Protein 3MX1 (pdb70)

Nearest PDB structures (foldseek):
  3mx1-assembly1_A-2  TM=1.005E+00  e=4.525E-46  Escherichia coli
  3mx4-assembly2_B  TM=9.076E-01  e=5.668E-40  Escherichia coli
  3nic-assembly2_D  TM=9.306E-01  e=2.034E-36  Escherichia coli

Organism: Escherichia coli (NCBI:txid562)

Structure (mmCIF, N/CA/C/O backbone):
data_3MX1
#
_entry.id   3MX1
#
_cell.length_a   87.906
_cell.length_b   90.074
_cell.length_c   88.850
_cell.angle_alpha   90.00
_cell.angle_beta   90.00
_cell.angle_gamma   90.00
#
_symmetry.space_group_name_H-M   'C 2 2 21'
#
loop_
_entity.id
_entity.type
_entity.pdbx_description
1 polymer Eco29kIR
2 water water
#
loop_
_atom_site.group_PDB
_atom_site.id
_atom_site.type_symbol
_atom_site.label_atom_id
_atom_site.label_alt_id
_atom_site.label_comp_id
_atom_site.label_asym_id
_atom_site.label_entity_id
_atom_site.label_seq_id
_atom_site.pdbx_PDB_ins_code
_atom_site.Cartn_x
_atom_site.Cartn_y
_atom_site.Cartn_z
_atom_site.occupancy
_atom_site.B_iso_or_equiv
_atom_site.auth_seq_id
_atom_site.auth_comp_id
_atom_site.auth_asym_id
_atom_site.auth_atom_id
_atom_site.pdbx_PDB_model_num
ATOM 1 N N . ASN A 1 24 ? -12.684 -36.940 -56.080 1.00 67.21 3 ASN A N 1
ATOM 2 C CA . ASN A 1 24 ? -13.202 -38.329 -55.917 1.00 66.11 3 ASN A CA 1
ATOM 3 C C . ASN A 1 24 ? -12.926 -39.059 -54.550 1.00 61.54 3 ASN A C 1
ATOM 4 O O . ASN A 1 24 ? -13.718 -39.936 -54.170 1.00 60.95 3 ASN A O 1
ATOM 9 N N . LYS A 1 25 ? -11.861 -38.703 -53.805 1.00 57.66 4 LYS A N 1
ATOM 10 C CA . LYS A 1 25 ? -11.503 -39.455 -52.566 1.00 51.31 4 LYS A CA 1
ATOM 11 C C . LYS A 1 25 ? -12.448 -39.221 -51.383 1.00 49.48 4 LYS A C 1
ATOM 12 O O . LYS A 1 25 ? -12.794 -38.094 -51.062 1.00 50.13 4 LYS A O 1
ATOM 18 N N . LYS A 1 26 ? -12.820 -40.310 -50.717 1.00 45.80 5 LYS A N 1
ATOM 19 C CA . LYS A 1 26 ? -13.848 -40.320 -49.702 1.00 44.09 5 LYS A CA 1
ATOM 20 C C . LYS A 1 26 ? -13.315 -39.707 -48.399 1.00 40.26 5 LYS A C 1
ATOM 21 O O . LYS A 1 26 ? -12.202 -40.021 -47.960 1.00 38.18 5 LYS A O 1
ATOM 27 N N . PHE A 1 27 ? -14.112 -38.844 -47.777 1.00 38.02 6 PHE A N 1
ATOM 28 C CA . PHE A 1 27 ? -13.734 -38.255 -46.507 1.00 34.90 6 PHE A CA 1
ATOM 29 C C . PHE A 1 27 ? -14.570 -38.822 -45.367 1.00 34.50 6 PHE A C 1
ATOM 30 O O . PHE A 1 27 ? -15.786 -38.860 -45.447 1.00 34.36 6 PHE A O 1
ATOM 38 N N . ASP A 1 28 ? -13.907 -39.301 -44.314 1.00 32.73 7 ASP A N 1
ATOM 39 C CA . ASP A 1 28 ? -14.557 -39.839 -43.141 1.00 31.55 7 ASP A CA 1
ATOM 40 C C . ASP A 1 28 ? -13.833 -39.374 -41.910 1.00 30.30 7 ASP A C 1
ATOM 41 O O . ASP A 1 28 ? -12.759 -39.901 -41.522 1.00 29.82 7 ASP A O 1
ATOM 46 N N . ARG A 1 29 ? -14.456 -38.433 -41.228 1.00 30.48 8 ARG A N 1
ATOM 47 C CA . ARG A 1 29 ? -13.874 -37.792 -40.051 1.00 29.58 8 ARG A CA 1
ATOM 48 C C . ARG A 1 29 ? -13.400 -38.745 -38.994 1.00 28.38 8 ARG A C 1
ATOM 49 O O . ARG A 1 29 ? -12.362 -38.473 -38.341 1.00 27.10 8 ARG A O 1
ATOM 57 N N . SER A 1 30 ? -14.172 -39.821 -38.769 1.00 27.39 9 SER A N 1
ATOM 58 C CA . SER A 1 30 ? -13.914 -40.729 -37.607 1.00 26.30 9 SER A CA 1
ATOM 59 C C . SER A 1 30 ? -12.610 -41.507 -37.841 1.00 24.62 9 SER A C 1
ATOM 60 O O . SER A 1 30 ? -11.988 -41.919 -36.909 1.00 24.92 9 SER A O 1
ATOM 63 N N . GLU A 1 31 ? -12.218 -41.703 -39.085 1.00 25.91 10 GLU A N 1
ATOM 64 C CA . GLU A 1 31 ? -10.933 -42.280 -39.418 1.00 27.62 10 GLU A CA 1
ATOM 65 C C . GLU A 1 31 ? -9.702 -41.369 -38.977 1.00 25.09 10 GLU A C 1
ATOM 66 O O . GLU A 1 31 ? -8.560 -41.757 -39.141 1.00 27.36 10 GLU A O 1
ATOM 72 N N . HIS A 1 32 ? -9.939 -40.158 -38.466 1.00 23.09 11 HIS A N 1
ATOM 73 C CA . HIS A 1 32 ? -8.860 -39.186 -38.163 1.00 21.87 11 HIS A CA 1
ATOM 74 C C . HIS A 1 32 ? -8.878 -38.894 -36.680 1.00 20.93 11 HIS A C 1
ATOM 75 O O . HIS A 1 32 ? -7.984 -38.257 -36.163 1.00 20.54 11 HIS A O 1
ATOM 82 N N . VAL A 1 33 ? -9.838 -39.461 -35.968 1.00 20.61 12 VAL A N 1
ATOM 83 C CA . VAL A 1 33 ? -10.032 -39.138 -34.545 1.00 20.03 12 VAL A CA 1
ATOM 84 C C . VAL A 1 33 ? -9.221 -40.024 -33.644 1.00 19.58 12 VAL A C 1
ATOM 85 O O . VAL A 1 33 ? -9.378 -41.228 -33.645 1.00 20.85 12 VAL A O 1
ATOM 89 N N . TYR A 1 34 ? -8.344 -39.438 -32.854 1.00 19.77 13 TYR A N 1
ATOM 90 C CA . TYR A 1 34 ? -7.502 -40.218 -32.000 1.00 17.89 13 TYR A CA 1
ATOM 91 C C . TYR A 1 34 ? -8.402 -40.816 -30.898 1.00 20.62 13 TYR A C 1
ATOM 92 O O . TYR A 1 34 ? -9.270 -40.096 -30.332 1.00 21.39 13 TYR A O 1
ATOM 101 N N . ARG A 1 35 ? -8.202 -42.093 -30.562 1.00 21.82 14 ARG A N 1
ATOM 102 C CA . ARG A 1 35 ? -9.012 -42.753 -29.474 1.00 23.41 14 ARG A CA 1
ATOM 103 C C . ARG A 1 35 ? -8.290 -42.540 -28.161 1.00 22.19 14 ARG A C 1
ATOM 104 O O . ARG A 1 35 ? -7.078 -42.804 -28.047 1.00 20.47 14 ARG A O 1
ATOM 112 N N . ASN A 1 36 ? -9.034 -42.020 -27.188 1.00 21.70 15 ASN A N 1
ATOM 113 C CA . ASN A 1 36 ? -8.440 -41.560 -25.928 1.00 22.69 15 ASN A CA 1
ATOM 114 C C . ASN A 1 36 ? -8.183 -42.655 -24.893 1.00 22.79 15 ASN A C 1
ATOM 115 O O . ASN A 1 36 ? -7.576 -42.344 -23.862 1.00 22.71 15 ASN A O 1
ATOM 120 N N . ASP A 1 37 ? -8.611 -43.895 -25.173 1.00 21.66 16 ASP A N 1
ATOM 121 C CA . ASP A 1 37 ? -8.590 -44.966 -24.165 1.00 23.03 16 ASP A CA 1
ATOM 122 C C . ASP A 1 37 ? -7.206 -45.256 -23.544 1.00 20.76 16 ASP A C 1
ATOM 123 O O . ASP A 1 37 ? -7.083 -45.306 -22.350 1.00 19.63 16 ASP A O 1
ATOM 128 N N . SER A 1 38 ? -6.168 -45.446 -24.343 1.00 19.56 17 SER A N 1
ATOM 129 C CA . SER A 1 38 ? -4.863 -45.699 -23.745 1.00 19.25 17 SER A CA 1
ATOM 130 C C . SER A 1 38 ? -4.346 -44.525 -22.946 1.00 18.18 17 SER A C 1
ATOM 131 O O . SER A 1 38 ? -3.741 -44.721 -21.930 1.00 17.31 17 SER A O 1
ATOM 134 N N . PHE A 1 39 ? -4.569 -43.317 -23.436 1.00 18.49 18 PHE A N 1
ATOM 135 C CA . PHE A 1 39 ? -4.167 -42.109 -22.713 1.00 18.72 18 PHE A CA 1
ATOM 136 C C . PHE A 1 39 ? -4.915 -42.015 -21.353 1.00 18.81 18 PHE A C 1
ATOM 137 O O . PHE A 1 39 ? -4.317 -41.667 -20.320 1.00 17.20 18 PHE A O 1
ATOM 145 N N . LEU A 1 40 ? -6.190 -42.391 -21.340 1.00 19.13 19 LEU A N 1
ATOM 146 C CA . LEU A 1 40 ? -6.941 -42.398 -20.067 1.00 19.21 19 LEU A CA 1
ATOM 147 C C . LEU A 1 40 ? -6.423 -43.430 -19.076 1.00 19.60 19 LEU A C 1
ATOM 148 O O . LEU A 1 40 ? -6.407 -43.189 -17.873 1.00 19.79 19 LEU A O 1
ATOM 153 N N . GLU A 1 41 ? -5.982 -44.583 -19.589 1.00 20.11 20 GLU A N 1
ATOM 154 C CA . GLU A 1 41 ? -5.401 -45.615 -18.776 1.00 20.22 20 GLU A CA 1
ATOM 155 C C . GLU A 1 41 ? -4.088 -45.117 -18.202 1.00 19.76 20 GLU A C 1
ATOM 156 O O . GLU A 1 41 ? -3.777 -45.410 -17.029 1.00 19.80 20 GLU A O 1
ATOM 162 N N . LEU A 1 42 ? -3.362 -44.326 -18.987 1.00 18.45 21 LEU A N 1
ATOM 163 C CA . LEU A 1 42 ? -2.061 -43.883 -18.589 1.00 17.99 21 LEU A CA 1
ATOM 164 C C . LEU A 1 42 ? -2.216 -42.825 -17.472 1.00 17.21 21 LEU A C 1
ATOM 165 O O . LEU A 1 42 ? -1.460 -42.827 -16.493 1.00 17.50 21 LEU A O 1
ATOM 170 N N . ILE A 1 43 ? -3.194 -41.955 -17.600 1.00 16.70 22 ILE A N 1
ATOM 171 C CA . ILE A 1 43 ? -3.438 -40.943 -16.590 1.00 16.09 22 ILE A CA 1
ATOM 172 C C . ILE A 1 43 ? -3.787 -41.631 -15.255 1.00 17.34 22 ILE A C 1
ATOM 173 O O . ILE A 1 43 ? -3.204 -41.278 -14.223 1.00 17.61 22 ILE A O 1
ATOM 178 N N . LYS A 1 44 ? -4.719 -42.598 -15.291 1.00 16.66 23 LYS A N 1
ATOM 179 C CA . LYS A 1 44 ? -5.088 -43.353 -14.087 1.00 18.35 23 LYS A CA 1
ATOM 180 C C . LYS A 1 44 ? -3.850 -44.074 -13.480 1.00 18.24 23 LYS A C 1
ATOM 181 O O . LYS A 1 44 ? -3.707 -44.063 -12.256 1.00 17.23 23 LYS A O 1
ATOM 187 N N . ASP A 1 45 ? -2.986 -44.696 -14.316 1.00 16.09 24 ASP A N 1
ATOM 188 C CA . ASP A 1 45 ? -1.763 -45.247 -13.793 1.00 15.86 24 ASP A CA 1
ATOM 189 C C . ASP A 1 45 ? -0.947 -44.163 -13.146 1.00 15.23 24 ASP A C 1
ATOM 190 O O . ASP A 1 45 ? -0.256 -44.465 -12.193 1.00 14.28 24 ASP A O 1
ATOM 195 N N . ALA A 1 46 ? -0.986 -42.904 -13.646 1.00 15.35 25 ALA A N 1
ATOM 196 C CA . ALA A 1 46 ? -0.106 -41.885 -13.084 1.00 14.39 25 ALA A CA 1
ATOM 197 C C . ALA A 1 46 ? -0.664 -41.484 -11.694 1.00 14.74 25 ALA A C 1
ATOM 198 O O . ALA A 1 46 ? 0.083 -41.147 -10.829 1.00 16.37 25 ALA A O 1
ATOM 200 N N . VAL A 1 47 ? -1.973 -41.515 -11.531 1.00 13.17 26 VAL A N 1
ATOM 201 C CA . VAL A 1 47 ? -2.627 -41.228 -10.299 1.00 13.81 26 VAL A CA 1
ATOM 202 C C . VAL A 1 47 ? -2.320 -42.286 -9.264 1.00 15.31 26 VAL A C 1
ATOM 203 O O . VAL A 1 47 ? -2.082 -41.935 -8.105 1.00 16.22 26 VAL A O 1
ATOM 207 N N . ARG A 1 48 ? -2.330 -43.562 -9.678 1.00 15.90 27 ARG A N 1
ATOM 208 C CA . ARG A 1 48 ? -1.979 -44.625 -8.800 1.00 16.90 27 ARG A CA 1
ATOM 209 C C . ARG A 1 48 ? -0.482 -44.509 -8.368 1.00 16.50 27 ARG A C 1
ATOM 210 O O . ARG A 1 48 ? -0.176 -44.739 -7.212 1.00 15.25 27 ARG A O 1
ATOM 218 N N . PHE A 1 49 ? 0.428 -44.175 -9.304 1.00 15.31 28 PHE A N 1
ATOM 219 C CA . PHE A 1 49 ? 1.804 -43.936 -8.923 1.00 15.37 28 PHE A CA 1
ATOM 220 C C . PHE A 1 49 ? 1.829 -42.806 -7.856 1.00 15.73 28 PHE A C 1
ATOM 221 O O . PHE A 1 49 ? 2.514 -42.967 -6.814 1.00 16.16 28 PHE A O 1
ATOM 229 N N . PHE A 1 50 ? 1.124 -41.698 -8.132 1.00 13.22 29 PHE A N 1
ATOM 230 C CA . PHE A 1 50 ? 1.066 -40.543 -7.207 1.00 13.51 29 PHE A CA 1
ATOM 231 C C . PHE A 1 50 ? 0.700 -40.956 -5.707 1.00 14.34 29 PHE A C 1
ATOM 232 O O . PHE A 1 50 ? 1.308 -40.504 -4.737 1.00 15.22 29 PHE A O 1
ATOM 240 N N . SER A 1 51 ? -0.247 -41.854 -5.587 1.00 13.52 30 SER A N 1
ATOM 241 C CA . SER A 1 51 ? -0.931 -42.275 -4.382 1.00 16.63 30 SER A CA 1
ATOM 242 C C . SER A 1 51 ? -0.008 -43.147 -3.570 1.00 18.05 30 SER A C 1
ATOM 243 O O . SER A 1 51 ? -0.160 -43.202 -2.350 1.00 18.42 30 SER A O 1
ATOM 246 N N . GLY A 1 52 ? 0.899 -43.873 -4.248 1.00 17.17 31 GLY A N 1
ATOM 247 C CA . GLY A 1 52 ? 1.798 -44.751 -3.577 1.00 16.82 31 GLY A CA 1
ATOM 248 C C . GLY A 1 52 ? 3.075 -44.027 -3.168 1.00 16.99 31 GLY A C 1
ATOM 249 O O . GLY A 1 52 ? 3.925 -44.653 -2.542 1.00 17.91 31 GLY A O 1
ATOM 250 N N . THR A 1 53 ? 3.255 -42.747 -3.519 1.00 16.30 32 THR A N 1
ATOM 251 C CA . THR A 1 53 ? 4.537 -42.108 -3.155 1.00 14.98 32 THR A CA 1
ATOM 252 C C . THR A 1 53 ? 4.526 -41.771 -1.625 1.00 16.75 32 THR A C 1
ATOM 253 O O . THR A 1 53 ? 3.456 -41.797 -0.985 1.00 14.81 32 THR A O 1
ATOM 257 N N . PRO A 1 54 ? 5.737 -41.580 -1.008 1.00 16.87 33 PRO A N 1
ATOM 258 C CA . PRO A 1 54 ? 5.836 -41.319 0.437 1.00 16.01 33 PRO A CA 1
ATOM 259 C C . PRO A 1 54 ? 5.069 -40.060 0.862 1.00 17.04 33 PRO A C 1
ATOM 260 O O . PRO A 1 54 ? 5.187 -39.001 0.227 1.00 17.20 33 PRO A O 1
ATOM 264 N N . VAL A 1 55 ? 4.321 -40.148 1.935 1.00 17.91 34 VAL A N 1
ATOM 265 C CA . VAL A 1 55 ? 3.696 -38.949 2.496 1.00 18.04 34 VAL A CA 1
ATOM 266 C C . VAL A 1 55 ? 4.754 -38.252 3.359 1.00 20.06 34 VAL A C 1
ATOM 267 O O . VAL A 1 55 ? 5.422 -38.891 4.141 1.00 21.61 34 VAL A O 1
ATOM 271 N N . HIS A 1 56 ? 4.902 -36.929 3.240 1.00 18.47 35 HIS A N 1
ATOM 272 C CA . HIS A 1 56 ? 5.853 -36.227 4.054 1.00 18.55 35 HIS A CA 1
ATOM 273 C C . HIS A 1 56 ? 5.155 -35.173 4.869 1.00 18.83 35 HIS A C 1
ATOM 274 O O . HIS A 1 56 ? 4.041 -34.830 4.537 1.00 19.07 35 HIS A O 1
ATOM 281 N N . SER A 1 57 ? 5.850 -34.605 5.856 1.00 18.71 36 SER A N 1
ATOM 282 C CA . SER A 1 57 ? 5.332 -33.472 6.609 1.00 21.43 36 SER A CA 1
ATOM 283 C C . SER A 1 57 ? 5.231 -32.285 5.640 1.00 21.22 36 SER A C 1
ATOM 284 O O . SER A 1 57 ? 5.794 -32.358 4.559 1.00 19.67 36 SER A O 1
ATOM 287 N N . LEU A 1 58 ? 4.478 -31.233 6.013 1.00 21.88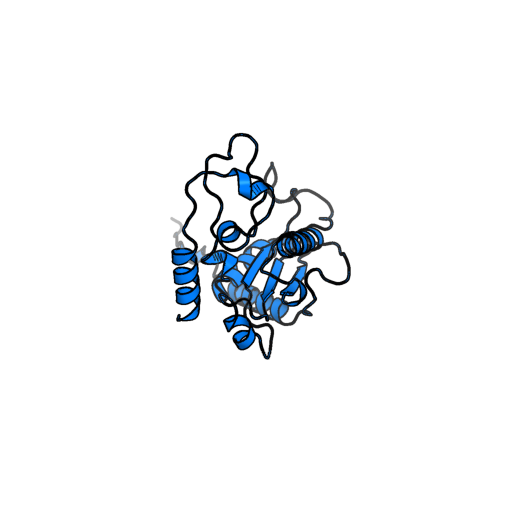 37 LEU A N 1
ATOM 288 C CA . LEU A 1 58 ? 4.362 -30.061 5.208 1.00 23.41 37 LEU A CA 1
ATOM 289 C C . LEU A 1 58 ? 5.109 -28.979 5.987 1.00 27.02 37 LEU A C 1
ATOM 290 O O . LEU A 1 58 ? 4.732 -28.716 7.139 1.00 27.79 37 LEU A O 1
ATOM 295 N N . PRO A 1 59 ? 6.224 -28.432 5.421 1.00 27.64 38 PRO A N 1
ATOM 296 C CA . PRO A 1 59 ? 6.966 -28.842 4.209 1.00 28.54 38 PRO A CA 1
ATOM 297 C C . PRO A 1 59 ? 7.770 -30.099 4.464 1.00 28.66 38 PRO A C 1
ATOM 298 O O . PRO A 1 59 ? 8.038 -30.400 5.630 1.00 28.60 38 PRO A O 1
ATOM 302 N N . PRO A 1 60 ? 8.186 -30.833 3.399 1.00 29.45 39 PRO A N 1
ATOM 303 C CA . PRO A 1 60 ? 9.007 -32.022 3.625 1.00 29.10 39 PRO A CA 1
ATOM 304 C C . PRO A 1 60 ? 10.396 -31.705 4.209 1.00 30.87 39 PRO A C 1
ATOM 305 O O . PRO A 1 60 ? 10.853 -30.564 4.129 1.00 32.02 39 PRO A O 1
ATOM 309 N N . PRO A 1 61 ? 11.074 -32.723 4.762 1.00 30.83 40 PRO A N 1
ATOM 310 C CA . PRO A 1 61 ? 12.330 -32.512 5.505 1.00 32.12 40 PRO A CA 1
ATOM 311 C C . PRO A 1 61 ? 13.500 -31.967 4.691 1.00 34.68 40 PRO A C 1
ATOM 312 O O . PRO A 1 61 ? 14.410 -31.436 5.319 1.00 36.47 40 PRO A O 1
ATOM 316 N N . GLU A 1 62 ? 13.455 -32.051 3.351 1.00 34.03 41 GLU A N 1
ATOM 317 C CA . GLU A 1 62 ? 14.512 -31.548 2.472 1.00 36.74 41 GLU A CA 1
ATOM 318 C C . GLU A 1 62 ? 13.986 -30.785 1.242 1.00 36.30 41 GLU A C 1
ATOM 319 O O . GLU A 1 62 ? 12.879 -31.011 0.762 1.00 35.47 41 GLU A O 1
ATOM 325 N N . ARG A 1 63 ? 14.790 -29.845 0.758 1.00 36.78 42 ARG A N 1
ATOM 326 C CA . ARG A 1 63 ? 14.505 -29.179 -0.509 1.00 35.12 42 ARG A CA 1
ATOM 327 C C . ARG A 1 63 ? 14.939 -30.103 -1.626 1.00 32.10 42 ARG A C 1
ATOM 328 O O . ARG A 1 63 ? 15.827 -30.943 -1.471 1.00 30.78 42 ARG A O 1
ATOM 336 N N . PHE A 1 64 ? 14.389 -29.915 -2.792 1.00 30.60 43 PHE A N 1
ATOM 337 C CA . PHE A 1 64 ? 14.798 -30.785 -3.886 1.00 29.69 43 PHE A CA 1
ATOM 338 C C . PHE A 1 64 ? 14.506 -30.043 -5.182 1.00 29.86 43 PHE A C 1
ATOM 339 O O . PHE A 1 64 ? 13.781 -29.049 -5.168 1.00 28.89 43 PHE A O 1
ATOM 347 N N . GLN A 1 65 ? 15.090 -30.511 -6.282 1.00 29.85 44 GLN A N 1
ATOM 348 C CA . GLN A 1 65 ? 14.862 -29.942 -7.588 1.00 31.04 44 GLN A CA 1
ATOM 349 C C . GLN A 1 65 ? 13.721 -30.627 -8.319 1.00 28.46 44 GLN A C 1
ATOM 350 O O . GLN A 1 65 ? 13.495 -31.802 -8.116 1.00 27.89 44 GLN A O 1
ATOM 356 N N . GLY A 1 66 ? 13.023 -29.901 -9.176 1.00 27.98 45 GLY A N 1
ATOM 357 C CA . GLY A 1 66 ? 11.979 -30.502 -10.020 1.00 27.78 45 GLY A CA 1
ATOM 358 C C . GLY A 1 66 ? 10.710 -29.658 -10.094 1.00 27.84 45 GLY A C 1
ATOM 359 O O . GLY A 1 66 ? 10.414 -28.854 -9.187 1.00 28.76 45 GLY A O 1
ATOM 360 N N . ALA A 1 67 ? 9.991 -29.819 -11.199 1.00 27.07 46 ALA A N 1
ATOM 361 C CA . ALA A 1 67 ? 8.625 -29.317 -11.357 1.00 26.44 46 ALA A CA 1
ATOM 362 C C . ALA A 1 67 ? 7.679 -30.522 -11.213 1.00 24.49 46 ALA A C 1
ATOM 363 O O . ALA A 1 67 ? 8.105 -31.670 -11.397 1.00 21.24 46 ALA A O 1
ATOM 365 N N . GLY A 1 68 ? 6.397 -30.291 -10.856 1.00 24.52 47 GLY A N 1
ATOM 366 C CA . GLY A 1 68 ? 5.456 -31.389 -10.859 1.00 21.22 47 GLY A CA 1
ATOM 367 C C . GLY A 1 68 ? 4.133 -31.083 -10.137 1.00 21.77 47 GLY A C 1
ATOM 368 O O . GLY A 1 68 ? 3.644 -29.947 -10.160 1.00 23.34 47 GLY A O 1
ATOM 369 N N . VAL A 1 69 ? 3.585 -32.081 -9.446 1.00 18.57 48 VAL A N 1
ATOM 370 C CA . VAL A 1 69 ? 2.211 -31.999 -8.939 1.00 18.01 48 VAL A CA 1
ATOM 371 C C . VAL A 1 69 ? 2.264 -32.340 -7.430 1.00 17.71 48 VAL A C 1
ATOM 372 O O . VAL A 1 69 ? 3.059 -33.211 -6.980 1.00 18.68 48 VAL A O 1
ATOM 376 N N . TYR A 1 70 ? 1.445 -31.679 -6.637 1.00 17.19 49 TYR A N 1
ATOM 377 C CA . TYR A 1 70 ? 1.438 -31.960 -5.213 1.00 17.15 49 TYR A CA 1
ATOM 378 C C . TYR A 1 70 ? 0.008 -32.007 -4.680 1.00 17.80 49 TYR A C 1
ATOM 379 O O . TYR A 1 70 ? -0.937 -31.355 -5.212 1.00 19.73 49 TYR A O 1
ATOM 388 N N . ALA A 1 71 ? -0.157 -32.753 -3.604 1.00 17.77 50 ALA A N 1
ATOM 389 C CA . ALA A 1 71 ? -1.405 -32.699 -2.819 1.00 17.40 50 ALA A CA 1
ATOM 390 C C . ALA A 1 71 ? -1.120 -32.440 -1.324 1.00 18.59 50 ALA A C 1
ATOM 391 O O . ALA A 1 71 ? -0.122 -32.904 -0.764 1.00 17.15 50 ALA A O 1
ATOM 393 N N . LEU A 1 72 ? -2.044 -31.733 -0.695 1.00 19.78 51 LEU A N 1
ATOM 394 C CA . LEU A 1 72 ? -2.000 -31.413 0.715 1.00 21.92 51 LEU A CA 1
ATOM 395 C C . LEU A 1 72 ? -3.109 -32.188 1.418 1.00 21.86 51 LEU A C 1
ATOM 396 O O . LEU A 1 72 ? -4.234 -32.225 0.941 1.00 23.41 51 LEU A O 1
ATOM 401 N N . TYR A 1 73 ? -2.803 -32.807 2.561 1.00 21.80 52 TYR A N 1
ATOM 402 C CA . TYR A 1 73 ? -3.776 -33.526 3.357 1.00 20.10 52 TYR A CA 1
ATOM 403 C C . TYR A 1 73 ? -3.867 -32.909 4.784 1.00 21.80 52 TYR A C 1
ATOM 404 O O . TYR A 1 73 ? -2.867 -32.500 5.358 1.00 22.59 52 TYR A O 1
ATOM 413 N N . TYR A 1 74 ? -5.069 -32.940 5.350 1.00 20.75 53 TYR A N 1
ATOM 414 C CA . TYR A 1 74 ? -5.349 -32.464 6.655 1.00 22.61 53 TYR A CA 1
ATOM 415 C C . TYR A 1 74 ? -5.821 -33.663 7.511 1.00 21.76 53 TYR A C 1
ATOM 416 O O . TYR A 1 74 ? -6.568 -34.497 7.009 1.00 22.03 53 TYR A O 1
ATOM 425 N N . THR A 1 75 ? -5.386 -33.744 8.770 1.00 21.33 54 THR A N 1
ATOM 426 C CA . THR A 1 75 ? -5.791 -34.835 9.683 1.00 22.22 54 THR A CA 1
ATOM 427 C C . THR A 1 75 ? -6.074 -34.314 11.062 1.00 24.61 54 THR A C 1
ATOM 428 O O . THR A 1 75 ? -6.199 -35.091 12.024 1.00 24.91 54 THR A O 1
ATOM 432 N N . GLY A 1 76 ? -6.212 -32.988 11.182 1.00 25.77 55 GLY A N 1
ATOM 433 C CA . GLY A 1 76 ? -6.490 -32.374 12.499 1.00 25.91 55 GLY A CA 1
ATOM 434 C C . GLY A 1 76 ? -7.960 -32.129 12.778 1.00 28.19 55 GLY A C 1
ATOM 435 O O . GLY A 1 76 ? -8.828 -32.743 12.126 1.00 27.53 55 GLY A O 1
ATOM 436 N N . HIS A 1 77 ? -8.229 -31.235 13.737 1.00 29.40 56 HIS A N 1
ATOM 437 C CA . HIS A 1 77 ? -9.558 -31.084 14.381 1.00 33.93 56 HIS A CA 1
ATOM 438 C C . HIS A 1 77 ? -10.097 -29.649 14.406 1.00 34.85 56 HIS A C 1
ATOM 439 O O . HIS A 1 77 ? -11.028 -29.359 15.176 1.00 37.92 56 HIS A O 1
ATOM 446 N N . TYR A 1 78 ? -9.542 -28.745 13.605 1.00 33.60 57 TYR A N 1
ATOM 447 C CA . TYR A 1 78 ? -10.178 -27.444 13.451 1.00 35.68 57 TYR A CA 1
ATOM 448 C C . TYR A 1 78 ? -11.624 -27.783 13.033 1.00 35.86 57 TYR A C 1
ATOM 449 O O . TYR A 1 78 ? -11.830 -28.643 12.171 1.00 34.06 57 TYR A O 1
ATOM 458 N N . SER A 1 79 ? -12.623 -27.185 13.676 1.00 36.80 58 SER A N 1
ATOM 459 C CA . SER A 1 79 ? -13.993 -27.738 13.606 1.00 38.07 58 SER A CA 1
ATOM 460 C C . SER A 1 79 ? -14.587 -27.885 12.196 1.00 38.17 58 SER A C 1
ATOM 461 O O . SER A 1 79 ? -15.201 -28.918 11.888 1.00 38.58 58 SER A O 1
ATOM 464 N N . LEU A 1 80 ? -14.380 -26.893 11.325 1.00 39.09 59 LEU A N 1
ATOM 465 C CA . LEU A 1 80 ? -14.906 -26.958 9.954 1.00 39.67 59 LEU A CA 1
ATOM 466 C C . LEU A 1 80 ? -14.378 -28.178 9.234 1.00 37.14 59 LEU A C 1
ATOM 467 O O . LEU A 1 80 ? -15.065 -28.759 8.368 1.00 37.95 59 LEU A O 1
ATOM 472 N N . TYR A 1 81 ? -13.150 -28.559 9.575 1.00 34.95 60 TYR A N 1
ATOM 473 C CA . TYR A 1 81 ? -12.382 -29.527 8.754 1.00 31.81 60 TYR A CA 1
ATOM 474 C C . TYR A 1 81 ? -12.236 -30.854 9.482 1.00 31.69 60 TYR A C 1
ATOM 475 O O . TYR A 1 81 ? -11.537 -31.761 9.042 1.00 28.16 60 TYR A O 1
ATOM 484 N N . ASP A 1 82 ? -12.906 -31.000 10.615 1.00 34.23 61 ASP A N 1
ATOM 485 C CA . ASP A 1 82 ? -12.502 -32.111 11.460 1.00 34.91 61 ASP A CA 1
ATOM 486 C C . ASP A 1 82 ? -12.970 -33.483 10.968 1.00 33.25 61 ASP A C 1
ATOM 487 O O . ASP A 1 82 ? -12.435 -34.480 11.375 1.00 34.01 61 ASP A O 1
ATOM 492 N N . GLU A 1 83 ? -13.903 -33.513 10.041 1.00 33.44 62 GLU A N 1
ATOM 493 C CA . GLU A 1 83 ? -14.209 -34.694 9.224 1.00 33.07 62 GLU A CA 1
ATOM 494 C C . GLU A 1 83 ? -12.998 -35.337 8.509 1.00 30.39 62 GLU A C 1
ATOM 495 O O . GLU A 1 83 ? -12.955 -36.580 8.315 1.00 29.96 62 GLU A O 1
ATOM 501 N N . TYR A 1 84 ? -11.996 -34.525 8.158 1.00 26.35 63 TYR A N 1
ATOM 502 C CA . TYR A 1 84 ? -10.818 -35.047 7.520 1.00 23.68 63 TYR A CA 1
ATOM 503 C C . TYR A 1 84 ? -10.079 -35.984 8.488 1.00 23.90 63 TYR A C 1
ATOM 504 O O . TYR A 1 84 ? -9.377 -36.906 8.049 1.00 21.18 63 TYR A O 1
ATOM 513 N N . SER A 1 85 ? -10.234 -35.763 9.797 1.00 24.11 64 SER A N 1
ATOM 514 C CA . SER A 1 85 ? -9.434 -36.581 10.760 1.00 25.01 64 SER A CA 1
ATOM 515 C C . SER A 1 85 ? -9.978 -37.978 10.736 1.00 25.45 64 SER A C 1
ATOM 516 O O . SER A 1 85 ? -9.230 -38.882 11.060 1.00 26.17 64 SER A O 1
ATOM 519 N N . ARG A 1 86 ? -11.261 -38.137 10.374 1.00 26.85 65 ARG A N 1
ATOM 520 C CA . ARG A 1 86 ? -11.875 -39.442 10.129 1.00 28.80 65 ARG A CA 1
ATOM 521 C C . ARG A 1 86 ? -11.573 -39.958 8.692 1.00 27.26 65 ARG A C 1
ATOM 522 O O . ARG A 1 86 ? -11.110 -41.102 8.516 1.00 29.39 65 ARG A O 1
ATOM 530 N N . ILE A 1 87 ? -11.781 -39.138 7.654 1.00 26.16 66 ILE A N 1
ATOM 531 C CA . ILE A 1 87 ? -11.573 -39.605 6.273 1.00 23.28 66 ILE A CA 1
ATOM 532 C C . ILE A 1 87 ? -10.118 -40.063 6.146 1.00 21.84 66 ILE A C 1
ATOM 533 O O . ILE A 1 87 ? -9.828 -41.057 5.515 1.00 20.60 66 ILE A O 1
ATOM 538 N N . ASN A 1 88 ? -9.188 -39.330 6.773 1.00 19.50 67 ASN A N 1
ATOM 539 C CA . ASN A 1 88 ? -7.786 -39.613 6.604 1.00 17.31 67 ASN A CA 1
ATOM 540 C C . ASN A 1 88 ? -7.175 -40.306 7.866 1.00 17.99 67 ASN A C 1
ATOM 541 O O . ASN A 1 88 ? -5.990 -40.169 8.088 1.00 16.13 67 ASN A O 1
ATOM 546 N N . ARG A 1 89 ? -8.016 -40.967 8.695 1.00 17.20 68 ARG A N 1
ATOM 547 C CA . ARG A 1 89 ? -7.546 -41.625 9.922 1.00 18.10 68 ARG A CA 1
ATOM 548 C C . ARG A 1 89 ? -6.561 -42.794 9.632 1.00 17.15 68 ARG A C 1
ATOM 549 O O . ARG A 1 89 ? -5.588 -42.985 10.344 1.00 18.50 68 ARG A O 1
ATOM 557 N N . LEU A 1 90 ? -6.841 -43.561 8.589 1.00 17.25 69 LEU A N 1
ATOM 558 C CA . LEU A 1 90 ? -6.201 -44.826 8.325 1.00 16.74 69 LEU A CA 1
ATOM 559 C C . LEU A 1 90 ? -5.308 -44.777 7.088 1.00 16.50 69 LEU A C 1
ATOM 560 O O . LEU A 1 90 ? -4.573 -45.745 6.827 1.00 18.10 69 LEU A O 1
ATOM 565 N N . ALA A 1 91 ? -5.328 -43.683 6.310 1.00 14.32 70 ALA A N 1
ATOM 566 C CA . ALA A 1 91 ? -4.603 -43.640 5.043 1.00 12.76 70 ALA A CA 1
ATOM 567 C C . ALA A 1 91 ? -4.732 -42.215 4.626 1.00 13.24 70 ALA A C 1
ATOM 568 O O . ALA A 1 91 ? -5.672 -41.572 5.010 1.00 15.04 70 ALA A O 1
ATOM 570 N N . TYR A 1 92 ? -3.781 -41.682 3.902 1.00 14.28 71 TYR A N 1
ATOM 571 C CA . TYR A 1 92 ? -3.962 -40.337 3.337 1.00 16.65 71 TYR A CA 1
ATOM 572 C C . TYR A 1 92 ? -4.765 -40.466 2.052 1.00 17.74 71 TYR A C 1
ATOM 573 O O . TYR A 1 92 ? -4.192 -40.724 0.940 1.00 16.63 71 TYR A O 1
ATOM 582 N N . ASN A 1 93 ? -6.086 -40.265 2.195 1.00 19.76 72 ASN A N 1
ATOM 583 C CA . ASN A 1 93 ? -7.009 -40.602 1.114 1.00 21.43 72 ASN A CA 1
ATOM 584 C C . ASN A 1 93 ? -7.415 -39.374 0.400 1.00 21.36 72 ASN A C 1
ATOM 585 O O . ASN A 1 93 ? -7.431 -39.365 -0.821 1.00 23.48 72 ASN A O 1
ATOM 590 N N . LEU A 1 94 ? -7.857 -38.372 1.148 1.00 19.86 73 LEU A N 1
ATOM 591 C CA . LEU A 1 94 ? -8.490 -37.201 0.565 1.00 17.90 73 LEU A CA 1
ATOM 592 C C . LEU A 1 94 ? -7.696 -35.880 0.748 1.00 17.89 73 LEU A C 1
ATOM 593 O O . LEU A 1 94 ? -7.617 -35.342 1.869 1.00 20.07 73 LEU A O 1
ATOM 598 N N . PRO A 1 95 ? -7.193 -35.307 -0.362 1.00 16.42 74 PRO A N 1
ATOM 599 C CA . PRO A 1 95 ? -6.497 -34.025 -0.266 1.00 16.57 74 PRO A CA 1
ATOM 600 C C . PRO A 1 95 ? -7.469 -32.883 0.007 1.00 18.82 74 PRO A C 1
ATOM 601 O O . PRO A 1 95 ? -8.648 -32.959 -0.356 1.00 20.06 74 PRO A O 1
ATOM 605 N N . ILE A 1 96 ? -6.966 -31.835 0.634 1.00 18.93 75 ILE A N 1
ATOM 606 C CA . ILE A 1 96 ? -7.727 -30.613 0.884 1.00 20.71 75 ILE A CA 1
ATOM 607 C C . ILE A 1 96 ? -7.364 -29.696 -0.267 1.00 20.65 75 ILE A C 1
ATOM 608 O O . ILE A 1 96 ? -8.095 -28.769 -0.597 1.00 21.36 75 ILE A O 1
ATOM 613 N N . TYR A 1 97 ? -6.208 -29.967 -0.886 1.00 19.85 76 TYR A N 1
ATOM 614 C CA . TYR A 1 97 ? -5.703 -29.080 -1.951 1.00 21.24 76 TYR A CA 1
ATOM 615 C C . TYR A 1 97 ? -4.801 -29.822 -2.888 1.00 20.38 76 TYR A C 1
ATOM 616 O O . TYR A 1 97 ? -3.966 -30.599 -2.408 1.00 21.77 76 TYR A O 1
ATOM 625 N N . VAL A 1 98 ? -4.932 -29.606 -4.203 1.00 21.49 77 VAL A N 1
ATOM 626 C CA . VAL A 1 98 ? -3.982 -30.130 -5.225 1.00 20.36 77 VAL A CA 1
ATOM 627 C C . VAL A 1 98 ? -3.470 -28.976 -6.100 1.00 23.09 77 VAL A C 1
ATOM 628 O O . VAL A 1 98 ? -4.221 -28.132 -6.491 1.00 24.06 77 VAL A O 1
ATOM 632 N N . GLY A 1 99 ? -2.169 -28.887 -6.340 1.00 23.40 78 GLY A N 1
ATOM 633 C CA . GLY A 1 99 ? -1.665 -27.895 -7.270 1.00 25.15 78 GLY A CA 1
ATOM 634 C C . GLY A 1 99 ? -0.512 -28.398 -8.141 1.00 25.32 78 GLY A C 1
ATOM 635 O O . GLY A 1 99 ? -0.084 -29.535 -8.004 1.00 23.28 78 GLY A O 1
ATOM 636 N N . LYS A 1 100 ? -0.007 -27.550 -9.024 1.00 26.97 79 LYS A N 1
ATOM 637 C CA . LYS A 1 100 ? 1.202 -27.872 -9.749 1.00 28.86 79 LYS A CA 1
ATOM 638 C C . LYS A 1 100 ? 2.190 -26.730 -9.544 1.00 31.84 79 LYS A C 1
ATOM 639 O O . LYS A 1 100 ? 1.819 -25.634 -9.193 1.00 30.29 79 LYS A O 1
ATOM 645 N N . ALA A 1 101 ? 3.452 -27.011 -9.796 1.00 34.38 80 ALA A N 1
ATOM 646 C CA . ALA A 1 101 ? 4.486 -25.994 -9.814 1.00 38.06 80 ALA A CA 1
ATOM 647 C C . ALA A 1 101 ? 5.330 -26.287 -11.044 1.00 40.81 80 ALA A C 1
ATOM 648 O O . ALA A 1 101 ? 5.861 -27.384 -11.182 1.00 39.80 80 ALA A O 1
ATOM 650 N N . VAL A 1 102 ? 5.406 -25.340 -11.973 1.00 46.41 81 VAL A N 1
ATOM 651 C CA . VAL A 1 102 ? 6.259 -25.468 -13.187 1.00 49.49 81 VAL A CA 1
ATOM 652 C C . VAL A 1 102 ? 7.177 -24.229 -13.256 1.00 54.61 81 VAL A C 1
ATOM 653 O O . VAL A 1 102 ? 6.870 -23.200 -12.610 1.00 55.35 81 VAL A O 1
ATOM 657 N N . PRO A 1 103 ? 8.330 -24.315 -13.975 1.00 59.13 82 PRO A N 1
ATOM 658 C CA . PRO A 1 103 ? 9.132 -23.058 -14.093 1.00 64.50 82 PRO A CA 1
ATOM 659 C C . PRO A 1 103 ? 8.395 -22.027 -14.944 1.00 68.78 82 PRO A C 1
ATOM 660 O O . PRO A 1 103 ? 7.567 -22.399 -15.801 1.00 67.33 82 PRO A O 1
ATOM 664 N N . ALA A 1 104 ? 8.668 -20.751 -14.665 1.00 75.01 83 ALA A N 1
ATOM 665 C CA . ALA A 1 104 ? 8.038 -19.637 -15.367 1.00 80.81 83 ALA A CA 1
ATOM 666 C C . ALA A 1 104 ? 8.293 -19.719 -16.879 1.00 84.03 83 ALA A C 1
ATOM 667 O O . ALA A 1 104 ? 7.532 -19.136 -17.653 1.00 85.44 83 ALA A O 1
ATOM 669 N N . GLY A 1 105 ? 9.327 -20.478 -17.275 1.00 86.75 84 GLY A N 1
ATOM 670 C CA . GLY A 1 105 ? 9.707 -20.690 -18.683 1.00 91.52 84 GLY A CA 1
ATOM 671 C C . GLY A 1 105 ? 8.725 -21.474 -19.552 1.00 92.86 84 GLY A C 1
ATOM 672 O O . GLY A 1 105 ? 8.776 -21.390 -20.791 1.00 93.83 84 GLY A O 1
ATOM 673 N N . TRP A 1 106 ? 7.839 -22.238 -18.901 1.00 93.56 85 TRP A N 1
ATOM 674 C CA . TRP A 1 106 ? 6.828 -23.091 -19.569 1.00 94.76 85 TRP A CA 1
ATOM 675 C C . TRP A 1 106 ? 5.435 -22.393 -19.666 1.00 97.45 85 TRP A C 1
ATOM 676 O O . TRP A 1 106 ? 4.651 -22.672 -20.594 1.00 97.52 85 TRP A O 1
ATOM 687 N N . ARG A 1 107 ? 5.152 -21.493 -18.707 1.00 101.09 86 ARG A N 1
ATOM 688 C CA . ARG A 1 107 ? 4.111 -20.446 -18.829 1.00 104.70 86 ARG A CA 1
ATOM 689 C C . ARG A 1 107 ? 4.532 -19.545 -19.979 1.00 108.39 86 ARG A C 1
ATOM 690 O O . ARG A 1 107 ? 5.714 -19.206 -20.099 1.00 109.97 86 ARG A O 1
ATOM 698 N N . GLN A 1 108 ? 3.582 -19.159 -20.823 1.00 110.66 87 GLN A N 1
ATOM 699 C CA . GLN A 1 108 ? 3.913 -18.416 -22.040 1.00 114.71 87 GLN A CA 1
ATOM 700 C C . GLN A 1 108 ? 4.324 -16.969 -21.749 1.00 118.99 87 GLN A C 1
ATOM 701 O O . GLN A 1 108 ? 3.597 -16.245 -21.044 1.00 120.25 87 GLN A O 1
ATOM 702 N N . SER A 1 109 ? 5.488 -16.560 -22.280 1.00 121.63 88 SER A N 1
ATOM 703 C CA . SER A 1 109 ? 5.904 -15.148 -22.244 1.00 125.80 88 SER A CA 1
ATOM 704 C C . SER A 1 109 ? 7.220 -14.809 -22.967 1.00 128.48 88 SER A C 1
ATOM 705 O O . SER A 1 109 ? 8.030 -14.055 -22.420 1.00 130.47 88 SER A O 1
ATOM 706 N N . ARG A 1 110 ? 7.439 -15.318 -24.186 1.00 128.77 89 ARG A N 1
ATOM 707 C CA . ARG A 1 110 ? 6.492 -16.163 -24.924 1.00 127.36 89 ARG A CA 1
ATOM 708 C C . ARG A 1 110 ? 7.150 -17.445 -25.450 1.00 125.81 89 ARG A C 1
ATOM 709 O O . ARG A 1 110 ? 8.080 -17.372 -26.260 1.00 127.26 89 ARG A O 1
ATOM 710 N N . ILE A 1 111 ? 6.655 -18.604 -24.987 1.00 123.00 90 ILE A N 1
ATOM 711 C CA . ILE A 1 111 ? 7.152 -19.928 -25.404 1.00 121.21 90 ILE A CA 1
ATOM 712 C C . ILE A 1 111 ? 6.341 -21.108 -24.826 1.00 118.32 90 ILE A C 1
ATOM 713 O O . ILE A 1 111 ? 5.725 -20.985 -23.757 1.00 117.50 90 ILE A O 1
ATOM 714 N N . SER A 1 112 ? 6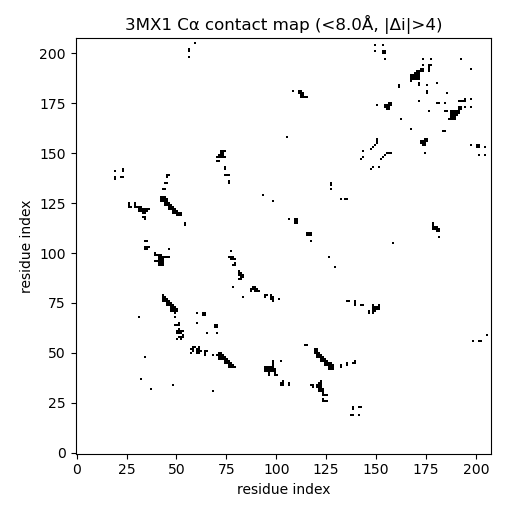.354 -22.241 -25.545 1.00 116.87 91 SER A N 1
ATOM 715 C CA . SER A 1 112 ? 5.704 -23.500 -25.110 1.00 113.84 91 SER A CA 1
ATOM 716 C C . SER A 1 112 ? 6.540 -24.302 -24.087 1.00 112.21 91 SER A C 1
ATOM 717 O O . SER A 1 112 ? 5.981 -24.955 -23.195 1.00 110.07 91 SER A O 1
ATOM 718 N N . ASP A 1 113 ? 7.871 -24.244 -24.251 1.00 113.22 92 ASP A N 1
ATOM 719 C CA . ASP A 1 113 ? 8.878 -24.822 -23.323 1.00 112.03 92 ASP A CA 1
ATOM 720 C C . ASP A 1 113 ? 10.330 -24.487 -23.763 1.00 113.75 92 ASP A C 1
ATOM 721 O O . ASP A 1 113 ?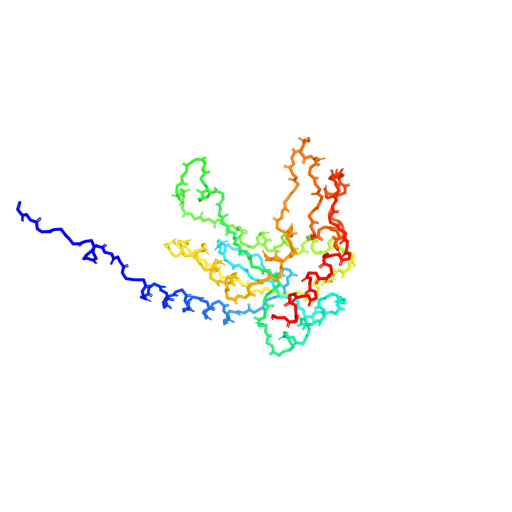 10.786 -24.971 -24.810 1.00 113.99 92 ASP A O 1
ATOM 722 N N . HIS A 1 114 ? 11.045 -23.683 -22.955 1.00 114.67 93 HIS A N 1
ATOM 723 C CA . HIS A 1 114 ? 12.361 -23.078 -23.342 1.00 116.53 93 HIS A CA 1
ATOM 724 C C . HIS A 1 114 ? 13.479 -23.167 -22.231 1.00 115.96 93 HIS A C 1
ATOM 725 O O . HIS A 1 114 ? 13.468 -22.385 -21.254 1.00 116.85 93 HIS A O 1
ATOM 732 N N . GLU A 1 115 ? 14.420 -24.122 -22.393 1.00 114.04 94 GLU A N 1
ATOM 733 C CA . GLU A 1 115 ? 15.609 -24.301 -21.500 1.00 112.04 94 GLU A CA 1
ATOM 734 C C . GLU A 1 115 ? 16.071 -25.766 -21.230 1.00 108.14 94 GLU A C 1
ATOM 735 O O . GLU A 1 115 ? 15.336 -26.729 -21.513 1.00 105.81 94 GLU A O 1
ATOM 736 N N . THR A 1 116 ? 17.283 -25.916 -20.675 1.00 106.79 95 THR A N 1
ATOM 737 C CA . THR A 1 116 ? 17.817 -27.228 -20.231 1.00 102.64 95 THR A CA 1
ATOM 738 C C . THR A 1 116 ? 16.924 -27.946 -19.172 1.00 97.71 95 THR A C 1
ATOM 739 O O . THR A 1 116 ? 16.179 -28.879 -19.516 1.00 95.84 95 THR A O 1
ATOM 741 N N . ARG A 1 117 ? 16.988 -27.515 -17.903 1.00 94.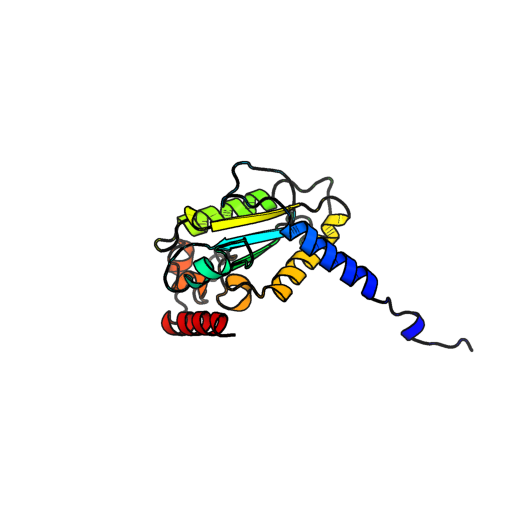51 96 ARG A N 1
ATOM 742 C CA . ARG A 1 117 ? 16.215 -28.143 -16.817 1.00 87.56 96 ARG A CA 1
ATOM 743 C C . ARG A 1 117 ? 15.481 -27.078 -16.009 1.00 84.48 96 ARG A C 1
ATOM 744 O O . ARG A 1 117 ? 15.851 -25.908 -16.060 1.00 86.95 96 ARG A O 1
ATOM 745 N N . ALA A 1 118 ? 14.445 -27.472 -15.264 1.00 78.65 97 ALA A N 1
ATOM 746 C CA . ALA A 1 118 ? 13.639 -26.504 -14.505 1.00 73.54 97 ALA A CA 1
ATOM 747 C C . ALA A 1 118 ? 13.753 -26.754 -12.990 1.00 69.59 97 ALA A C 1
ATOM 748 O O . ALA A 1 118 ? 13.136 -27.754 -12.475 1.00 67.00 97 ALA A O 1
ATOM 749 N N . GLY A 1 119 ? 14.433 -25.778 -12.331 1.00 66.64 98 GLY A N 1
ATOM 750 C CA . GLY A 1 119 ? 15.061 -25.779 -10.988 1.00 61.94 98 GLY A CA 1
ATOM 751 C C . GLY A 1 119 ? 14.446 -26.379 -9.738 1.00 56.33 98 GLY A C 1
ATOM 752 O O . GLY A 1 119 ? 14.594 -27.572 -9.500 1.00 54.16 98 GLY A O 1
ATOM 753 N N . SER A 1 120 ? 13.787 -25.559 -8.924 1.00 53.66 99 SER A N 1
ATOM 754 C CA . SER A 1 120 ? 13.123 -26.061 -7.707 1.00 49.40 99 SER A CA 1
ATOM 755 C C . SER A 1 120 ? 11.714 -25.483 -7.405 1.00 46.46 99 SER A C 1
ATOM 756 O O . SER A 1 120 ? 11.399 -25.107 -6.265 1.00 45.86 99 SER A O 1
ATOM 759 N N . GLU A 1 121 ? 10.878 -25.430 -8.430 1.00 43.74 100 GLU A N 1
ATOM 760 C CA . GLU A 1 121 ? 9.528 -24.862 -8.324 1.00 41.82 100 GLU A CA 1
ATOM 761 C C . GLU A 1 121 ? 8.624 -25.642 -7.378 1.00 39.41 100 GLU A C 1
ATOM 762 O O . GLU A 1 121 ? 7.880 -25.043 -6.615 1.00 40.55 100 GLU A O 1
ATOM 768 N N . LEU A 1 122 ? 8.688 -26.969 -7.417 1.00 34.92 101 LEU A N 1
ATOM 769 C CA . LEU A 1 122 ? 7.789 -27.780 -6.615 1.00 32.50 101 LEU A CA 1
ATOM 770 C C . LEU A 1 122 ? 8.097 -27.647 -5.110 1.00 32.12 101 LEU A C 1
ATOM 771 O O . LEU A 1 122 ? 7.226 -27.277 -4.279 1.00 32.16 101 LEU A O 1
ATOM 776 N N . SER A 1 123 ? 9.346 -27.894 -4.764 1.00 31.99 102 SER A N 1
ATOM 777 C CA . SER A 1 123 ? 9.810 -27.704 -3.401 1.00 31.94 102 SER A CA 1
ATOM 778 C C . SER A 1 123 ? 9.449 -26.311 -2.861 1.00 34.27 102 SER A C 1
ATOM 779 O O . SER A 1 123 ? 8.959 -26.154 -1.719 1.00 34.67 102 SER A O 1
ATOM 782 N N . ASN A 1 124 ? 9.686 -25.297 -3.679 1.00 35.97 103 ASN A N 1
ATOM 783 C CA . ASN A 1 124 ? 9.484 -23.925 -3.244 1.00 37.66 103 ASN A CA 1
ATOM 784 C C . ASN A 1 124 ? 8.005 -23.610 -3.112 1.00 35.72 103 ASN A C 1
ATOM 785 O O . ASN A 1 124 ? 7.600 -22.927 -2.187 1.00 36.61 103 ASN A O 1
ATOM 790 N N . ARG A 1 125 ? 7.205 -24.052 -4.072 1.00 34.02 104 ARG A N 1
ATOM 791 C CA . ARG A 1 125 ? 5.772 -23.860 -3.954 1.00 33.95 104 ARG A CA 1
ATOM 792 C C . ARG A 1 125 ? 5.204 -24.563 -2.681 1.00 33.09 104 ARG A C 1
ATOM 793 O O . ARG A 1 125 ? 4.388 -23.958 -1.956 1.00 33.60 104 ARG A O 1
ATOM 801 N N . ILE A 1 126 ? 5.630 -25.802 -2.413 1.00 30.80 105 ILE A N 1
ATOM 802 C CA . ILE A 1 126 ? 5.193 -26.496 -1.162 1.00 30.21 105 ILE A CA 1
ATOM 803 C C . ILE A 1 126 ? 5.593 -25.758 0.137 1.00 31.66 105 ILE A C 1
ATOM 804 O O . ILE A 1 126 ? 4.762 -25.549 1.049 1.00 31.56 105 ILE A O 1
ATOM 809 N N . ARG A 1 127 ? 6.854 -25.320 0.196 1.00 33.68 106 ARG A N 1
ATOM 810 C CA . ARG A 1 127 ? 7.377 -24.605 1.361 1.00 35.58 106 ARG A CA 1
ATOM 811 C C . ARG A 1 127 ? 6.557 -23.371 1.568 1.00 37.46 106 ARG A C 1
ATOM 812 O O . ARG A 1 127 ? 6.204 -23.047 2.697 1.00 38.10 106 ARG A O 1
ATOM 820 N N . GLU A 1 128 ? 6.206 -22.711 0.466 1.00 38.70 107 GLU A N 1
ATOM 821 C CA . GLU A 1 128 ? 5.385 -21.523 0.527 1.00 40.63 107 GLU A CA 1
ATOM 822 C C . GLU A 1 128 ? 3.991 -21.765 1.105 1.00 39.40 107 GLU A C 1
ATOM 823 O O . GLU A 1 128 ? 3.512 -20.956 1.903 1.00 41.31 107 GLU A O 1
ATOM 829 N N . HIS A 1 129 ? 3.327 -22.856 0.720 1.00 35.94 108 HIS A N 1
ATOM 830 C CA . HIS A 1 129 ? 2.058 -23.204 1.353 1.00 34.03 108 HIS A CA 1
ATOM 831 C C . HIS A 1 129 ? 2.202 -23.379 2.881 1.00 33.54 108 HIS A C 1
ATOM 832 O O . HIS A 1 129 ? 1.342 -22.982 3.655 1.00 33.19 108 HIS A O 1
ATOM 839 N N . GLY A 1 130 ? 3.267 -24.063 3.275 1.00 33.54 109 GLY A N 1
ATOM 840 C CA . GLY A 1 130 ? 3.653 -24.276 4.671 1.00 33.64 109 GLY A CA 1
ATOM 841 C C . GLY A 1 130 ? 3.755 -22.977 5.467 1.00 37.35 109 GLY A C 1
ATOM 842 O O . GLY A 1 130 ? 3.287 -22.933 6.606 1.00 36.81 109 GLY A O 1
ATOM 843 N N . ARG A 1 131 ? 4.377 -21.936 4.902 1.00 39.46 110 ARG A N 1
ATOM 844 C CA . ARG A 1 131 ? 4.434 -20.601 5.591 1.00 43.37 110 ARG A CA 1
ATOM 845 C C . ARG A 1 131 ? 3.079 -19.860 5.624 1.00 45.00 110 ARG A C 1
ATOM 846 O O . ARG A 1 131 ? 2.773 -19.165 6.592 1.00 46.18 110 ARG A O 1
ATOM 854 N N . ASN A 1 132 ? 2.288 -19.961 4.554 1.00 45.29 111 ASN A N 1
ATOM 855 C CA . ASN A 1 132 ? 0.950 -19.384 4.558 1.00 47.81 111 ASN A CA 1
ATOM 856 C C . ASN A 1 132 ? 0.104 -20.015 5.665 1.00 47.44 111 ASN A C 1
ATOM 857 O O . ASN A 1 132 ? -0.710 -19.345 6.307 1.00 49.03 111 ASN A O 1
ATOM 862 N N . ILE A 1 133 ? 0.320 -21.304 5.889 1.00 44.50 112 ILE A N 1
ATOM 863 C CA . ILE A 1 133 ? -0.441 -21.989 6.882 1.00 43.22 112 ILE A CA 1
ATOM 864 C C . ILE A 1 133 ? 0.100 -21.585 8.263 1.00 44.89 112 ILE A C 1
ATOM 865 O O . ILE A 1 133 ? -0.681 -21.311 9.179 1.00 45.65 112 ILE A O 1
ATOM 870 N N . ALA A 1 134 ? 1.419 -21.543 8.418 1.00 44.74 113 ALA A N 1
ATOM 871 C CA . ALA A 1 134 ? 1.984 -21.163 9.696 1.00 46.73 113 ALA A CA 1
ATOM 872 C C . ALA A 1 134 ? 1.548 -19.717 10.076 1.00 50.00 113 ALA A C 1
ATOM 873 O O . ALA A 1 134 ? 1.537 -19.363 11.254 1.00 51.84 113 ALA A O 1
ATOM 875 N N . LYS A 1 135 ? 1.122 -18.906 9.098 1.00 51.66 114 LYS A N 1
ATOM 876 C CA . LYS A 1 135 ? 0.716 -17.515 9.388 1.00 54.70 114 LYS A CA 1
ATOM 877 C C . LYS A 1 135 ? -0.687 -17.374 9.943 1.00 55.11 114 LYS A C 1
ATOM 878 O O . LYS A 1 135 ? -1.061 -16.304 10.427 1.00 56.99 114 LYS A O 1
ATOM 884 N N . THR A 1 136 ? -1.479 -18.432 9.829 1.00 53.13 115 THR A N 1
ATOM 885 C CA . THR A 1 136 ? -2.849 -18.385 10.293 1.00 53.54 115 THR A CA 1
ATOM 886 C C . THR A 1 136 ? -2.850 -18.774 11.756 1.00 53.45 115 THR A C 1
ATOM 887 O O . THR A 1 136 ? -1.914 -19.452 12.221 1.00 53.83 115 THR A O 1
ATOM 891 N N . SER A 1 137 ? -3.913 -18.390 12.460 1.00 53.40 116 SER A N 1
ATOM 892 C CA . SER A 1 137 ? -4.036 -18.687 13.864 1.00 53.66 116 SER A CA 1
ATOM 893 C C . SER A 1 137 ? -4.767 -19.950 14.078 1.00 51.15 116 SER A C 1
ATOM 894 O O . SER A 1 137 ? -4.525 -20.638 15.058 1.00 51.22 116 SER A O 1
ATOM 897 N N . ASN A 1 138 ? -5.705 -20.248 13.207 1.00 49.17 117 ASN A N 1
ATOM 898 C CA . ASN A 1 138 ? -6.527 -21.374 13.525 1.00 47.72 117 ASN A CA 1
ATOM 899 C C . ASN A 1 138 ? -6.097 -22.710 12.844 1.00 44.90 117 ASN A C 1
ATOM 900 O O . ASN A 1 138 ? -6.779 -23.712 12.956 1.00 44.72 117 ASN A O 1
ATOM 905 N N . LEU A 1 139 ? -4.964 -22.721 12.150 1.00 44.21 118 LEU A N 1
ATOM 906 C CA . LEU A 1 139 ? -4.445 -23.939 11.527 1.00 42.28 118 LEU A CA 1
ATOM 907 C C . LEU A 1 139 ? -3.048 -24.311 12.059 1.00 41.79 118 LEU A C 1
ATOM 908 O O . LEU A 1 139 ? -2.197 -23.441 12.213 1.00 44.21 118 LEU A O 1
ATOM 913 N N . ASP A 1 140 ? -2.821 -25.585 12.367 1.00 39.98 119 ASP A N 1
ATOM 914 C CA . ASP A 1 140 ? -1.508 -26.015 12.788 1.00 40.17 119 ASP A CA 1
ATOM 915 C C . ASP A 1 140 ? -0.880 -26.848 11.678 1.00 37.06 119 ASP A C 1
ATOM 916 O O . ASP A 1 140 ? -1.447 -27.840 11.213 1.00 33.47 119 ASP A O 1
ATOM 921 N N . LEU A 1 141 ? 0.297 -26.382 11.272 1.00 36.75 120 LEU A N 1
ATOM 922 C CA . LEU A 1 141 ? 1.166 -27.019 10.299 1.00 35.50 120 LEU A CA 1
ATOM 923 C C . LEU A 1 141 ? 1.336 -28.494 10.599 1.00 33.47 120 LEU A C 1
ATOM 924 O O . LEU A 1 141 ? 1.361 -29.299 9.672 1.00 32.03 120 LEU A O 1
ATOM 929 N N . CYS A 1 142 ? 1.421 -28.860 11.883 1.00 32.22 121 CYS A N 1
ATOM 930 C CA . CYS A 1 142 ? 1.554 -30.283 12.270 1.00 32.97 121 CYS A CA 1
ATOM 931 C C . CYS A 1 142 ? 0.376 -31.218 11.877 1.00 29.56 121 CYS A C 1
ATOM 932 O O . CYS A 1 142 ? 0.501 -32.454 11.905 1.00 28.48 121 CYS A O 1
ATOM 935 N N . ASP A 1 143 ? -0.778 -30.643 11.558 1.00 27.79 122 ASP A N 1
ATOM 936 C CA . ASP A 1 143 ? -1.942 -31.424 11.071 1.00 25.62 122 ASP A CA 1
ATOM 937 C C . ASP A 1 143 ? -1.981 -31.619 9.552 1.00 22.75 122 ASP A C 1
ATOM 938 O O . ASP A 1 143 ? -2.967 -32.144 8.974 1.00 20.67 122 ASP A O 1
ATOM 943 N N . PHE A 1 144 ? -0.920 -31.179 8.903 1.00 22.07 123 PHE A N 1
ATOM 944 C CA . PHE A 1 144 ? -0.864 -31.247 7.406 1.00 21.57 123 PHE A CA 1
ATOM 945 C C . PHE A 1 144 ? 0.260 -32.176 6.981 1.00 21.76 123 PHE A C 1
ATOM 946 O O . PHE A 1 144 ? 1.300 -32.271 7.665 1.00 21.52 123 PHE A O 1
ATOM 954 N N . SER A 1 145 ? 0.029 -32.875 5.865 1.00 20.80 124 SER A N 1
ATOM 955 C CA . SER A 1 145 ? 1.051 -33.661 5.197 1.00 19.84 124 SER A CA 1
ATOM 956 C C . SER A 1 145 ? 0.908 -33.384 3.692 1.00 19.98 124 SER A C 1
ATOM 957 O O . SER A 1 145 ? -0.034 -32.700 3.254 1.00 19.25 124 SER A O 1
ATOM 960 N N . CYS A 1 146 ? 1.797 -33.963 2.898 1.00 18.92 125 CYS A N 1
ATOM 961 C CA . CYS A 1 146 ? 1.785 -33.612 1.479 1.00 19.27 125 CYS A CA 1
ATOM 962 C C . CYS A 1 146 ? 2.331 -34.831 0.773 1.00 17.61 125 CYS A C 1
ATOM 963 O O . CYS A 1 146 ? 3.061 -35.632 1.403 1.00 18.02 125 CYS A O 1
ATOM 966 N N . ARG A 1 147 ? 1.865 -35.043 -0.455 1.00 16.47 126 ARG A N 1
ATOM 967 C CA . ARG A 1 147 ? 2.511 -35.976 -1.384 1.00 15.17 126 ARG A CA 1
ATOM 968 C C . ARG A 1 147 ? 2.916 -35.130 -2.587 1.00 15.24 126 ARG A C 1
ATOM 969 O O . ARG A 1 147 ? 2.287 -34.044 -2.841 1.00 15.54 126 ARG A O 1
ATOM 977 N N . PHE A 1 148 ? 3.960 -35.566 -3.332 1.00 14.71 127 PHE A N 1
ATOM 978 C CA . PHE A 1 148 ? 4.316 -34.826 -4.555 1.00 15.62 127 PHE A CA 1
ATOM 979 C C . PHE A 1 148 ? 4.968 -35.741 -5.576 1.00 16.91 127 PHE A C 1
ATOM 980 O O . PHE A 1 148 ? 5.624 -36.770 -5.213 1.00 16.47 127 PHE A O 1
ATOM 988 N N . VAL A 1 149 ? 4.813 -35.386 -6.870 1.00 17.12 128 VAL A N 1
ATOM 989 C CA . VAL A 1 149 ? 5.488 -36.149 -7.908 1.00 15.72 128 VAL A CA 1
ATOM 990 C C . VAL A 1 149 ? 6.211 -35.168 -8.826 1.00 18.34 128 VAL A C 1
ATOM 991 O O . VAL A 1 149 ? 5.643 -34.098 -9.267 1.00 20.81 128 VAL A O 1
ATOM 995 N N . ILE A 1 150 ? 7.456 -35.492 -9.091 1.00 17.74 129 ILE A N 1
ATOM 996 C CA . ILE A 1 150 ? 8.296 -34.762 -10.032 1.00 18.36 129 ILE A CA 1
ATOM 997 C C . ILE A 1 150 ? 8.189 -35.367 -11.418 1.00 20.27 129 ILE A C 1
ATOM 998 O O . ILE A 1 150 ? 8.342 -36.599 -11.582 1.00 22.14 129 ILE A O 1
ATOM 1003 N N . PHE A 1 151 ? 7.842 -34.551 -12.422 1.00 22.14 130 PHE A N 1
ATOM 1004 C CA . PHE A 1 151 ? 7.789 -34.973 -13.828 1.00 23.05 130 PHE A CA 1
ATOM 1005 C C . PHE A 1 151 ? 8.932 -34.250 -14.564 1.00 26.48 130 PHE A C 1
ATOM 1006 O O . PHE A 1 151 ? 9.067 -33.044 -14.451 1.00 28.38 130 PHE A O 1
ATOM 1014 N N . GLU A 1 152 ? 9.792 -34.982 -15.242 1.00 28.74 131 GLU A N 1
ATOM 1015 C CA . GLU A 1 152 ? 11.063 -34.446 -15.659 1.00 34.30 131 GLU A CA 1
ATOM 1016 C C . GLU A 1 152 ? 11.356 -34.023 -17.089 1.00 38.06 131 GLU A C 1
ATOM 1017 O O . GLU A 1 152 ? 11.999 -32.953 -17.333 1.00 46.11 131 GLU A O 1
ATOM 1023 N N . ALA A 1 153 ? 11.096 -34.817 -18.076 1.00 37.01 132 ALA A N 1
ATOM 1024 C CA . ALA A 1 153 ? 11.795 -34.324 -19.313 1.00 35.40 132 ALA A CA 1
ATOM 1025 C C . ALA A 1 153 ? 10.615 -34.231 -20.249 1.00 34.87 132 ALA A C 1
ATOM 1026 O O . ALA A 1 153 ? 9.827 -33.303 -20.129 1.00 36.72 132 ALA A O 1
ATOM 1028 N N . THR A 1 154 ? 10.398 -35.233 -21.073 1.00 32.05 133 THR A N 1
ATOM 1029 C CA . THR A 1 154 ? 9.133 -35.297 -21.795 1.00 31.40 133 THR A CA 1
ATOM 1030 C C . THR A 1 154 ? 7.894 -35.476 -20.876 1.00 28.95 133 THR A C 1
ATOM 1031 O O . THR A 1 154 ? 6.822 -34.928 -21.189 1.00 29.74 133 THR A O 1
ATOM 1035 N N . GLY A 1 155 ? 8.028 -36.239 -19.784 1.00 25.60 134 GLY A N 1
ATOM 1036 C CA . GLY A 1 155 ? 6.953 -36.358 -18.812 1.00 23.88 134 GLY A CA 1
ATOM 1037 C C . GLY A 1 155 ? 6.426 -35.054 -18.199 1.00 24.98 134 GLY A C 1
ATOM 1038 O O . GLY A 1 155 ? 5.310 -35.037 -17.664 1.00 24.67 134 GLY A O 1
ATOM 1039 N N . SER A 1 156 ? 7.188 -33.962 -18.282 1.00 25.59 135 SER A N 1
ATOM 1040 C CA . SER A 1 156 ? 6.694 -32.679 -17.791 1.00 27.46 135 SER A CA 1
ATOM 1041 C C . SER A 1 156 ? 5.461 -32.252 -18.574 1.00 27.52 135 SER A C 1
ATOM 1042 O O . SER A 1 156 ? 4.666 -31.440 -18.066 1.00 26.56 135 SER A O 1
ATOM 1045 N N . ASP A 1 157 ? 5.248 -32.844 -19.765 1.00 25.41 136 ASP A N 1
ATOM 1046 C CA . ASP A 1 157 ? 3.960 -32.630 -20.469 1.00 25.36 136 ASP A CA 1
ATOM 1047 C C . ASP A 1 157 ? 2.753 -33.213 -19.724 1.00 24.49 136 ASP A C 1
ATOM 1048 O O . ASP A 1 157 ? 1.632 -32.848 -19.992 1.00 25.55 136 ASP A O 1
ATOM 1053 N N . MET A 1 158 ? 2.968 -34.125 -18.806 1.00 21.41 137 MET A N 1
ATOM 1054 C CA . MET A 1 158 ? 1.853 -34.739 -18.078 1.00 20.97 137 MET A CA 1
ATOM 1055 C C . MET A 1 158 ? 1.373 -33.916 -16.849 1.00 20.39 137 MET A C 1
ATOM 1056 O O . MET A 1 158 ? 0.381 -34.260 -16.216 1.00 20.77 137 MET A O 1
ATOM 1061 N N . ILE A 1 159 ? 2.095 -32.849 -16.493 1.00 21.11 138 ILE A N 1
ATOM 1062 C CA . ILE A 1 159 ? 1.928 -32.208 -15.181 1.00 21.15 138 ILE A CA 1
ATOM 1063 C C . ILE A 1 159 ? 0.509 -31.664 -15.104 1.00 22.86 138 ILE A C 1
ATOM 1064 O O . ILE A 1 159 ? -0.271 -32.037 -14.184 1.00 21.43 138 ILE A O 1
ATOM 1069 N N . SER A 1 160 ? 0.108 -30.897 -16.135 1.00 22.95 139 SER A N 1
ATOM 1070 C CA . SER A 1 160 ? -1.190 -30.241 -16.069 1.00 24.22 139 SER A CA 1
ATOM 1071 C C . SER A 1 160 ? -2.346 -31.253 -16.157 1.00 23.84 139 SER A C 1
ATOM 1072 O O . SER A 1 160 ? -3.419 -31.068 -15.515 1.00 23.03 139 SER A O 1
ATOM 1075 N N . THR A 1 161 ? -2.080 -32.371 -16.832 1.00 21.93 140 THR A N 1
ATOM 1076 C CA . THR A 1 161 ? -3.068 -33.436 -16.964 1.00 21.37 140 THR A CA 1
ATOM 1077 C C . THR A 1 161 ? -3.243 -34.198 -15.687 1.00 19.84 140 THR A C 1
ATOM 1078 O O . THR A 1 161 ? -4.336 -34.556 -15.327 1.00 20.12 140 THR A O 1
ATOM 1082 N N . VAL A 1 162 ? -2.152 -34.483 -15.010 1.00 19.98 141 VAL A N 1
ATOM 1083 C CA . VAL A 1 162 ? -2.273 -35.163 -13.692 1.00 18.27 141 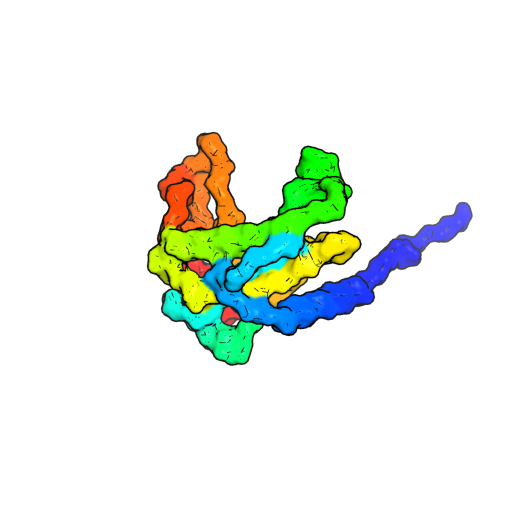VAL A CA 1
ATOM 1084 C C . VAL A 1 162 ? -2.850 -34.235 -12.639 1.00 17.34 141 VAL A C 1
ATOM 1085 O O . VAL A 1 162 ? -3.687 -34.627 -11.899 1.00 16.33 141 VAL A O 1
ATOM 1089 N N . GLN A 1 163 ? -2.432 -32.968 -12.594 1.00 19.45 142 GLN A N 1
ATOM 1090 C CA . GLN A 1 163 ? -3.082 -32.037 -11.660 1.00 20.86 142 GLN A CA 1
ATOM 1091 C C . GLN A 1 163 ? -4.600 -32.008 -11.903 1.00 21.01 142 GLN A C 1
ATOM 1092 O O . GLN A 1 163 ? -5.373 -32.044 -10.972 1.00 21.15 142 GLN A O 1
ATOM 1098 N N . ALA A 1 164 ? -5.031 -31.994 -13.160 1.00 21.62 143 ALA A N 1
ATOM 1099 C CA . ALA A 1 164 ? -6.451 -31.881 -13.472 1.00 22.48 143 ALA A CA 1
ATOM 1100 C C . ALA A 1 164 ? -7.146 -33.177 -13.211 1.00 22.15 143 ALA A C 1
ATOM 1101 O O . ALA A 1 164 ? -8.226 -33.192 -12.718 1.00 22.21 143 ALA A O 1
ATOM 1103 N N . ALA A 1 165 ? -6.515 -34.313 -13.441 1.00 21.95 144 ALA A N 1
ATOM 1104 C CA . ALA A 1 165 ? -7.175 -35.551 -13.035 1.00 20.79 144 ALA A CA 1
ATOM 1105 C C . ALA A 1 165 ? -7.439 -35.714 -11.475 1.00 20.45 144 ALA A C 1
ATOM 1106 O O . ALA A 1 165 ? -8.497 -36.177 -11.044 1.00 19.00 144 ALA A O 1
ATOM 1108 N N . LEU A 1 166 ? -6.449 -35.365 -10.653 1.00 18.87 145 LEU A N 1
ATOM 1109 C CA . LEU A 1 166 ? -6.599 -35.372 -9.182 1.00 18.58 145 LEU A CA 1
ATOM 1110 C C . LEU A 1 166 ? -7.711 -34.396 -8.776 1.00 20.66 145 LEU A C 1
ATOM 1111 O O . LEU A 1 166 ? -8.553 -34.747 -7.954 1.00 21.93 145 LEU A O 1
ATOM 1116 N N . ILE A 1 167 ? -7.715 -33.184 -9.320 1.00 20.88 146 ILE A N 1
ATOM 1117 C CA . ILE A 1 167 ? -8.799 -32.272 -8.987 1.00 23.88 146 ILE A CA 1
ATOM 1118 C C . ILE A 1 167 ? -10.153 -32.859 -9.367 1.00 25.75 146 ILE A C 1
ATOM 1119 O O . ILE A 1 167 ? -11.065 -32.784 -8.598 1.00 27.23 146 ILE A O 1
ATOM 1124 N N . LYS A 1 168 ? -10.258 -33.552 -10.487 1.00 26.94 147 LYS A N 1
ATOM 1125 C CA . LYS A 1 168 ? -11.512 -34.156 -10.876 1.00 28.76 147 LYS A CA 1
ATOM 1126 C C . LYS A 1 168 ? -11.895 -35.383 -10.028 1.00 27.54 147 LYS A C 1
ATOM 1127 O O . LYS A 1 168 ? -13.039 -35.553 -9.641 1.00 27.51 147 LYS A O 1
ATOM 1133 N N . ILE A 1 169 ? -10.928 -36.231 -9.714 1.00 26.39 148 ILE A N 1
ATOM 1134 C CA . ILE A 1 169 ? -11.218 -37.390 -8.855 1.00 24.24 148 ILE A CA 1
ATOM 1135 C C . ILE A 1 169 ? -11.620 -36.988 -7.427 1.00 25.20 148 ILE A C 1
ATOM 1136 O O . ILE A 1 169 ? -12.586 -37.535 -6.898 1.00 27.08 148 ILE A O 1
ATOM 1141 N N . TYR A 1 170 ? -10.908 -36.037 -6.826 1.00 23.77 149 TYR A N 1
ATOM 1142 C CA . TYR A 1 170 ? -11.024 -35.781 -5.407 1.00 24.85 149 TYR A CA 1
ATOM 1143 C C . TYR A 1 170 ? -11.866 -34.533 -5.120 1.00 26.45 149 TYR A C 1
ATOM 1144 O O . TYR A 1 170 ? -12.322 -34.370 -4.025 1.00 28.42 149 TYR A O 1
ATOM 1153 N N . LYS A 1 171 ? -12.005 -33.653 -6.094 1.00 27.19 150 LYS A N 1
ATOM 1154 C CA . LYS A 1 171 ? -12.709 -32.375 -5.924 1.00 29.83 150 LYS A CA 1
ATOM 1155 C C . LYS A 1 171 ? -12.190 -31.675 -4.642 1.00 28.94 150 LYS A C 1
ATOM 1156 O O . LYS A 1 171 ? -12.985 -31.354 -3.780 1.00 30.43 150 LYS A O 1
ATOM 1162 N N . PRO A 1 172 ? -10.858 -31.457 -4.503 1.00 28.14 151 PRO A N 1
ATOM 1163 C CA . PRO A 1 172 ? -10.337 -31.006 -3.150 1.00 26.75 151 PRO A CA 1
ATOM 1164 C C . PRO A 1 172 ? -10.998 -29.725 -2.675 1.00 28.85 151 PRO A C 1
ATOM 1165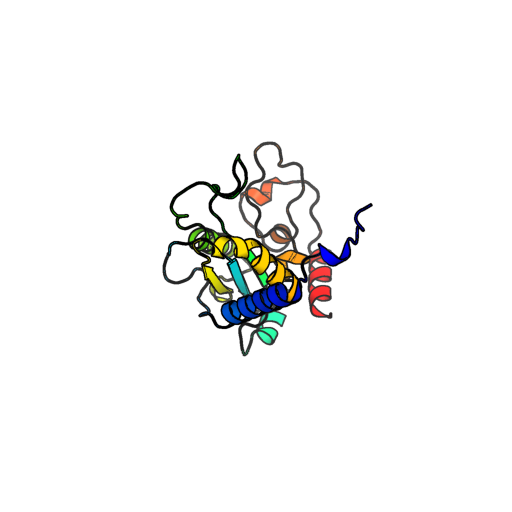 O O . PRO A 1 172 ? -11.239 -28.799 -3.482 1.00 31.04 151 PRO A O 1
ATOM 1169 N N . LEU A 1 173 ? -11.352 -29.662 -1.388 1.00 28.37 152 LEU A N 1
ATOM 1170 C CA . LEU A 1 173 ? -12.081 -28.508 -0.885 1.00 28.13 152 LEU A CA 1
ATOM 1171 C C . LEU A 1 173 ? -11.453 -27.202 -1.296 1.00 29.18 152 LEU A C 1
ATOM 1172 O O . LEU A 1 173 ? -12.174 -26.283 -1.666 1.00 31.86 152 LEU A O 1
ATOM 1177 N N . TRP A 1 174 ? -10.149 -27.028 -1.155 1.00 27.80 153 TRP A N 1
ATOM 1178 C CA . TRP A 1 174 ? -9.634 -25.677 -1.435 1.00 28.91 153 TRP A CA 1
ATOM 1179 C C . TRP A 1 174 ? -9.398 -25.456 -2.930 1.00 30.25 153 TRP A C 1
ATOM 1180 O O . TRP A 1 174 ? -8.841 -24.432 -3.328 1.00 31.21 153 TRP A O 1
ATOM 1191 N N . ASN A 1 175 ? -9.762 -26.433 -3.760 1.00 30.28 154 ASN A N 1
ATOM 1192 C CA . ASN A 1 175 ? -9.828 -26.187 -5.215 1.00 32.29 154 ASN A CA 1
ATOM 1193 C C . ASN A 1 175 ? -11.270 -25.878 -5.682 1.00 35.28 154 ASN A C 1
ATOM 1194 O O . ASN A 1 175 ? -11.461 -25.249 -6.691 1.00 36.89 154 ASN A O 1
ATOM 1199 N N . THR A 1 176 ? -12.280 -26.415 -5.017 1.00 36.75 155 THR A N 1
ATOM 1200 C CA . THR A 1 176 ? -13.591 -26.456 -5.656 1.00 38.67 155 THR A CA 1
ATOM 1201 C C . THR A 1 176 ? -14.649 -25.709 -4.856 1.00 41.20 155 THR A C 1
ATOM 1202 O O . THR A 1 176 ? -15.697 -25.361 -5.374 1.00 43.68 155 THR A O 1
ATOM 1206 N N . VAL A 1 177 ? -14.382 -25.426 -3.596 1.00 41.57 156 VAL A N 1
ATOM 1207 C CA . VAL A 1 177 ? -15.467 -24.920 -2.749 1.00 42.91 156 VAL A CA 1
ATOM 1208 C C . VAL A 1 177 ? -15.068 -23.613 -2.088 1.00 43.70 156 VAL A C 1
ATOM 1209 O O . VAL A 1 177 ? -15.770 -22.593 -2.217 1.00 45.21 156 VAL A O 1
ATOM 1213 N N . VAL A 1 178 ? -13.943 -23.663 -1.382 1.00 41.67 157 VAL A N 1
ATOM 1214 C CA . VAL A 1 178 ? -13.382 -22.495 -0.693 1.00 42.52 157 VAL A CA 1
ATOM 1215 C C . VAL A 1 178 ? -12.169 -22.044 -1.480 1.00 43.37 157 VAL A C 1
ATOM 1216 O O . VAL A 1 178 ? -11.067 -22.539 -1.244 1.00 41.99 157 VAL A O 1
ATOM 1220 N N . ASP A 1 179 ? -12.346 -21.119 -2.419 1.00 46.72 158 ASP A N 1
ATOM 1221 C CA . ASP A 1 179 ? -11.231 -20.611 -3.266 1.00 47.36 158 ASP A CA 1
ATOM 1222 C C . ASP A 1 179 ? -10.258 -19.676 -2.504 1.00 46.19 158 ASP A C 1
ATOM 1223 O O . ASP A 1 179 ? -10.635 -19.063 -1.519 1.00 47.57 158 ASP A O 1
ATOM 1228 N N . GLY A 1 180 ? -9.017 -19.552 -2.979 1.00 44.86 159 GLY A N 1
ATOM 1229 C CA . GLY A 1 180 ? -8.121 -18.491 -2.518 1.00 44.38 159 GLY A CA 1
ATOM 1230 C C . GLY A 1 180 ? -6.758 -18.901 -2.002 1.00 42.92 159 GLY A C 1
ATOM 1231 O O . GLY A 1 180 ? -5.826 -18.104 -2.064 1.00 43.68 159 GLY A O 1
ATOM 1232 N N . PHE A 1 181 ? -6.625 -20.122 -1.488 1.00 39.54 160 PHE A N 1
ATOM 1233 C CA . PHE A 1 181 ? -5.350 -20.534 -0.865 1.00 39.63 160 PHE A CA 1
ATOM 1234 C C . PHE A 1 181 ? -4.090 -20.263 -1.712 1.00 41.00 160 PHE A C 1
ATOM 1235 O O . PHE A 1 181 ? -3.056 -19.827 -1.193 1.00 42.00 160 PHE A O 1
ATOM 1243 N N . GLY A 1 182 ? -4.190 -20.505 -3.000 1.00 42.06 161 GLY A N 1
ATOM 1244 C CA . GLY A 1 182 ? -3.038 -20.423 -3.873 1.00 45.98 161 GLY A CA 1
ATOM 1245 C C . GLY A 1 182 ? -2.688 -19.058 -4.442 1.00 50.96 161 GLY A C 1
ATOM 1246 O O . GLY A 1 182 ? -1.744 -18.970 -5.219 1.00 51.97 161 GLY A O 1
ATOM 1247 N N . ASN A 1 183 ? -3.433 -18.009 -4.052 1.00 54.88 162 ASN A N 1
ATOM 1248 C CA . ASN A 1 183 ? -3.273 -16.651 -4.584 1.00 59.53 162 ASN A CA 1
ATOM 1249 C C . ASN A 1 183 ? -2.101 -15.932 -3.899 1.00 62.72 162 ASN A C 1
ATOM 1250 O O . ASN A 1 183 ? -1.669 -16.343 -2.815 1.00 61.27 162 ASN A O 1
ATOM 1255 N N . HIS A 1 184 ? -1.578 -14.884 -4.546 1.00 67.88 163 HIS A N 1
ATOM 1256 C CA . HIS A 1 184 ? -0.508 -14.007 -3.994 1.00 72.50 163 HIS A CA 1
ATOM 1257 C C . HIS A 1 184 ? -1.028 -12.542 -3.921 1.00 76.68 163 HIS A C 1
ATOM 1258 O O . HIS A 1 184 ? -2.172 -12.255 -4.329 1.00 76.91 163 HIS A O 1
ATOM 1265 N N . THR A 1 185 ? -0.209 -11.620 -3.412 1.00 80.41 164 THR A N 1
ATOM 1266 C CA . THR A 1 185 ? -0.631 -10.195 -3.355 1.00 86.20 164 THR A CA 1
ATOM 1267 C C . THR A 1 185 ? -1.186 -9.739 -4.734 1.00 89.10 164 THR A C 1
ATOM 1268 O O . THR A 1 185 ? -0.616 -10.106 -5.761 1.00 88.61 164 THR A O 1
ATOM 1272 N N . PRO A 1 186 ? -2.320 -8.987 -4.765 1.00 92.88 165 PRO A N 1
ATOM 1273 C CA . PRO A 1 186 ? -2.988 -8.666 -6.063 1.00 95.13 165 PRO A CA 1
ATOM 1274 C C . PRO A 1 186 ? -2.213 -7.728 -7.032 1.00 98.58 165 PRO A C 1
ATOM 1275 O O . PRO A 1 186 ? -2.199 -7.973 -8.265 1.00 98.12 165 PRO A O 1
ATOM 1279 N N . GLY A 1 187 ? -1.597 -6.674 -6.482 1.00 101.90 166 GLY A N 1
ATOM 1280 C CA . GLY A 1 187 ? -0.776 -5.754 -7.273 1.00 105.62 166 GLY A CA 1
ATOM 1281 C C . GLY A 1 187 ? -1.243 -4.308 -7.326 1.00 110.59 166 GLY A C 1
ATOM 1282 O O . GLY A 1 187 ? -1.904 -3.917 -8.295 1.00 112.21 166 GLY A O 1
ATOM 1283 N N . ALA A 1 188 ? -0.898 -3.542 -6.277 1.00 112.92 167 ALA A N 1
ATOM 1284 C CA . ALA A 1 188 ? -0.970 -2.053 -6.216 1.00 118.13 167 ALA A CA 1
ATOM 1285 C C . ALA A 1 188 ? -2.142 -1.369 -6.929 1.00 120.87 167 ALA A C 1
ATOM 1286 O O . ALA A 1 188 ? -2.152 -1.277 -8.154 1.00 121.57 167 ALA A O 1
ATOM 1287 N N . GLY A 1 189 ? -3.122 -0.884 -6.168 1.00 122.57 168 GLY A N 1
ATOM 1288 C CA . GLY A 1 189 ? -4.360 -0.361 -6.765 1.00 125.17 168 GLY A CA 1
ATOM 1289 C C . GLY A 1 189 ? -5.328 -1.382 -7.381 1.00 122.43 168 GLY A C 1
ATOM 1290 O O . GLY A 1 189 ? -6.318 -0.996 -8.009 1.00 124.56 168 GLY A O 1
ATOM 1291 N N . ARG A 1 190 ? -5.040 -2.678 -7.234 1.00 118.03 169 ARG A N 1
ATOM 1292 C CA . ARG A 1 190 ? -6.037 -3.726 -7.457 1.00 114.98 169 ARG A CA 1
ATOM 1293 C C . ARG A 1 190 ? -6.424 -4.340 -6.120 1.00 112.63 169 ARG A C 1
ATOM 1294 O O . ARG A 1 190 ? -6.682 -5.546 -6.020 1.00 109.25 169 ARG A O 1
ATOM 1302 N N . PHE A 1 191 ? -6.422 -3.503 -5.086 1.00 114.43 170 PHE A N 1
ATOM 1303 C CA . PHE A 1 191 ? -6.987 -3.860 -3.788 1.00 112.93 170 PHE A CA 1
ATOM 1304 C C . PHE A 1 191 ? -8.428 -3.314 -3.780 1.00 114.73 170 PHE A C 1
ATOM 1305 O O . PHE A 1 191 ? -8.819 -2.561 -2.869 1.00 117.90 170 PHE A O 1
ATOM 1313 N N . ALA A 1 192 ? -9.198 -3.665 -4.818 1.00 112.90 171 ALA A N 1
ATOM 1314 C CA . ALA A 1 192 ? -10.593 -3.195 -4.986 1.00 113.87 171 ALA A CA 1
ATOM 1315 C C . ALA A 1 192 ? -11.592 -4.353 -4.838 1.00 109.69 171 ALA A C 1
ATOM 1316 O O . ALA A 1 192 ? -12.696 -4.200 -4.274 1.00 110.69 171 ALA A O 1
ATOM 1318 N N . GLN A 1 193 ? -11.177 -5.512 -5.352 1.00 104.16 172 GLN A N 1
ATOM 1319 C CA . GLN A 1 193 ? -11.888 -6.768 -5.161 1.00 98.90 172 GLN A CA 1
ATOM 1320 C C . GLN A 1 193 ? -11.813 -7.206 -3.693 1.00 95.24 172 GLN A C 1
ATOM 1321 O O . GLN A 1 193 ? -10.962 -6.726 -2.928 1.00 95.42 172 GLN A O 1
ATOM 1327 N N . ALA A 1 194 ? -12.728 -8.090 -3.299 1.00 90.78 173 ALA A N 1
ATOM 1328 C CA . ALA A 1 194 ? -12.780 -8.603 -1.928 1.00 86.54 173 ALA A CA 1
ATOM 1329 C C . ALA A 1 194 ? -11.733 -9.693 -1.668 1.00 80.79 173 ALA A C 1
ATOM 1330 O O . ALA A 1 194 ? -11.202 -10.349 -2.605 1.00 78.75 173 ALA A O 1
ATOM 1332 N N . LYS A 1 195 ? -11.440 -9.910 -0.391 1.00 77.07 174 LYS A N 1
ATOM 1333 C CA . LYS A 1 195 ? -10.593 -11.054 -0.035 1.00 70.21 174 LYS A CA 1
ATOM 1334 C C . LYS A 1 195 ? -11.339 -12.361 -0.317 1.00 65.44 174 LYS A C 1
ATOM 1335 O O . LYS A 1 195 ? -12.582 -12.414 -0.350 1.00 64.12 174 LYS A O 1
ATOM 1341 N N . SER A 1 196 ? -10.552 -13.417 -0.541 1.00 60.80 175 SER A N 1
ATOM 1342 C CA . SER A 1 196 ? -11.065 -14.700 -0.966 1.00 56.04 175 SER A CA 1
ATOM 1343 C C . SER A 1 196 ? -11.726 -15.408 0.199 1.00 53.55 175 SER A C 1
ATOM 1344 O O . SER A 1 196 ? -11.436 -15.118 1.349 1.00 51.71 175 SER A O 1
ATOM 1347 N N . ASP A 1 197 ? -12.611 -16.351 -0.100 1.00 51.88 176 ASP A N 1
ATOM 1348 C CA . ASP A 1 197 ? -13.200 -17.166 0.952 1.00 51.90 176 ASP A CA 1
ATOM 1349 C C . ASP A 1 197 ? -12.151 -17.807 1.901 1.00 49.76 176 ASP A C 1
ATOM 1350 O O . ASP A 1 197 ? -12.425 -17.961 3.101 1.00 51.17 176 ASP A O 1
ATOM 1355 N N . TRP A 1 198 ? -10.952 -18.121 1.395 1.00 47.49 177 TRP A N 1
ATOM 1356 C CA . TRP A 1 198 ? -9.915 -18.778 2.215 1.00 46.17 177 TRP A CA 1
ATOM 1357 C C . TRP A 1 198 ? -9.419 -17.811 3.274 1.00 48.15 177 TRP A C 1
ATOM 1358 O O . TRP A 1 198 ? -9.350 -18.146 4.451 1.00 48.81 177 TRP A O 1
ATOM 1369 N N . ASP A 1 199 ? -9.140 -16.587 2.859 1.00 51.70 178 ASP A N 1
ATOM 1370 C CA . ASP A 1 199 ? -8.727 -15.519 3.789 1.00 54.13 178 ASP A CA 1
ATOM 1371 C C . ASP A 1 199 ? -9.791 -15.046 4.784 1.00 56.50 178 ASP A C 1
ATOM 1372 O O . ASP A 1 199 ? -9.457 -14.489 5.856 1.00 57.49 178 ASP A O 1
ATOM 1377 N N . VAL A 1 200 ? -11.073 -15.227 4.471 1.00 57.93 179 VAL A N 1
ATOM 1378 C CA . VAL A 1 200 ? -12.033 -14.849 5.505 1.00 59.59 179 VAL A CA 1
ATOM 1379 C C . VAL A 1 200 ? -12.041 -15.851 6.648 1.00 58.44 179 VAL A C 1
ATOM 1380 O O . VAL A 1 200 ? -12.016 -15.452 7.796 1.00 60.50 179 VAL A O 1
ATOM 1384 N N . ILE A 1 201 ? -11.993 -17.146 6.340 1.00 55.53 180 ILE A N 1
ATOM 1385 C CA . ILE A 1 201 ? -12.016 -18.144 7.401 1.00 53.47 180 ILE A CA 1
ATOM 1386 C C . ILE A 1 201 ? -10.637 -18.505 7.960 1.00 51.42 180 ILE A C 1
ATOM 1387 O O . ILE A 1 201 ? -10.556 -19.121 9.029 1.00 49.43 180 ILE A O 1
ATOM 1392 N N . HIS A 1 202 ? -9.579 -18.091 7.255 1.00 51.01 181 HIS A N 1
ATOM 1393 C CA . HIS A 1 202 ? -8.210 -18.219 7.764 1.00 50.26 181 HIS A CA 1
ATOM 1394 C C . HIS A 1 202 ? -7.435 -16.909 7.772 1.00 53.03 181 HIS A C 1
ATOM 1395 O O . HIS A 1 202 ? -6.515 -16.739 6.985 1.00 53.13 181 HIS A O 1
ATOM 1402 N N . PRO A 1 203 ? -7.767 -15.986 8.681 1.00 56.40 182 PRO A N 1
ATOM 1403 C CA . PRO A 1 203 ? -6.878 -14.833 8.744 1.00 59.54 182 PRO A CA 1
ATOM 1404 C C . PRO A 1 203 ? -5.573 -15.239 9.461 1.00 59.57 182 PRO A C 1
ATOM 1405 O O . PRO A 1 203 ? -5.619 -16.079 10.357 1.00 58.96 182 PRO A O 1
ATOM 1409 N N . GLY A 1 204 ? -4.428 -14.650 9.126 1.00 61.46 183 GLY A N 1
ATOM 1410 C CA . GLY A 1 204 ? -4.329 -13.631 8.123 1.00 65.38 183 GLY A CA 1
ATOM 1411 C C . GLY A 1 204 ? -2.941 -13.510 7.524 1.00 66.23 183 GLY A C 1
ATOM 1412 O O . GLY A 1 204 ? -1.957 -13.326 8.233 1.00 67.20 183 GLY A O 1
ATOM 1413 N N . ARG A 1 205 ? -2.880 -13.615 6.206 1.00 66.82 184 ARG A N 1
ATOM 1414 C CA . ARG A 1 205 ? -1.768 -13.104 5.416 1.00 69.15 184 ARG A CA 1
ATOM 1415 C C . ARG A 1 205 ? -1.910 -11.578 5.364 1.00 74.27 184 ARG A C 1
ATOM 1416 O O . ARG A 1 205 ? -3.017 -11.058 5.083 1.00 75.31 184 ARG A O 1
ATOM 1424 N N . GLU A 1 206 ? -0.813 -10.860 5.628 1.00 77.63 185 GLU A N 1
ATOM 1425 C CA . GLU A 1 206 ? -0.855 -9.369 5.679 1.00 83.10 185 GLU A CA 1
ATOM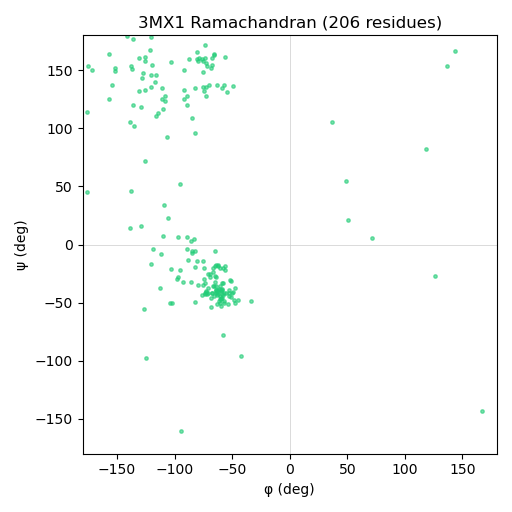 1426 C C . GLU A 1 206 ? -1.647 -8.776 4.501 1.00 84.34 185 GLU A C 1
ATOM 1427 O O . GLU A 1 206 ? -2.536 -7.931 4.692 1.00 86.47 185 GLU A O 1
ATOM 1433 N N . TRP A 1 207 ? -1.333 -9.261 3.294 1.00 82.52 186 TRP A N 1
ATOM 1434 C CA . TRP A 1 207 ? -1.828 -8.647 2.081 1.00 83.93 186 TRP A CA 1
ATOM 1435 C C . TRP A 1 207 ? -3.342 -8.740 1.947 1.00 84.03 186 TRP A C 1
ATOM 1436 O O . TRP A 1 207 ? -3.976 -7.821 1.392 1.00 86.63 186 TRP A O 1
ATOM 1447 N N . ALA A 1 208 ? -3.926 -9.818 2.474 1.00 80.67 187 ALA A N 1
ATOM 1448 C CA . ALA A 1 208 ? -5.388 -9.959 2.448 1.00 80.82 187 ALA A CA 1
ATOM 1449 C C . ALA A 1 208 ? -6.182 -8.898 3.271 1.00 83.75 187 ALA A C 1
ATOM 1450 O O . ALA A 1 208 ? -7.317 -8.588 2.905 1.00 85.05 187 ALA A O 1
ATOM 1452 N N . GLU A 1 209 ? -5.586 -8.349 4.339 1.00 84.73 188 GLU A N 1
ATOM 1453 C CA . GLU A 1 209 ? -6.208 -7.289 5.175 1.00 88.24 188 GLU A CA 1
ATOM 1454 C C . GLU A 1 209 ? -6.632 -6.042 4.370 1.00 91.68 188 GLU A C 1
ATOM 1455 O O . GLU A 1 209 ? -7.515 -5.305 4.802 1.00 94.92 188 GLU A O 1
ATOM 1456 N N . LYS A 1 210 ? -6.012 -5.860 3.194 1.00 91.92 189 LYS A N 1
ATOM 1457 C CA . LYS A 1 210 ? -6.151 -4.695 2.293 1.00 95.52 189 LYS A CA 1
ATOM 1458 C C . LYS A 1 210 ? -7.351 -4.664 1.347 1.00 96.85 189 LYS A C 1
ATOM 1459 O O . LYS A 1 210 ? -7.671 -3.602 0.806 1.00 99.87 189 LYS A O 1
ATOM 1465 N N . CYS A 1 211 ? -7.978 -5.806 1.089 1.00 94.62 190 CYS A N 1
ATOM 1466 C CA . CYS A 1 211 ? -8.906 -5.890 -0.034 1.00 96.14 190 CYS A CA 1
ATOM 1467 C C . CYS A 1 211 ? -10.118 -4.901 0.041 1.00 101.01 190 CYS A C 1
ATOM 1468 O O . CYS A 1 211 ? -10.344 -4.100 -0.886 1.00 103.81 190 CYS A O 1
ATOM 1471 N N . THR A 1 212 ? -10.850 -4.906 1.156 1.00 102.11 191 THR A N 1
ATOM 1472 C CA . THR A 1 212 ? -11.974 -3.967 1.381 1.00 106.05 191 THR A CA 1
ATOM 1473 C C . THR A 1 212 ? -13.047 -3.843 0.269 1.00 107.02 191 THR A C 1
ATOM 1474 O O . THR A 1 212 ? -13.766 -2.827 0.185 1.00 111.07 191 THR A O 1
ATOM 1478 N N . GLY A 1 213 ? -13.131 -4.856 -0.587 1.00 103.51 192 GLY A N 1
ATOM 1479 C CA . GLY A 1 213 ? -14.395 -5.226 -1.223 1.00 103.13 192 GLY A CA 1
ATOM 1480 C C . GLY A 1 213 ? -15.219 -5.909 -0.126 1.00 101.86 192 GLY A C 1
ATOM 1481 O O . GLY A 1 213 ? -14.722 -6.149 0.998 1.00 100.77 192 GLY A O 1
ATOM 1482 N N . VAL A 1 214 ? -16.488 -6.201 -0.405 1.00 101.51 193 VAL A N 1
ATOM 1483 C CA . VAL A 1 214 ? -17.294 -6.943 0.580 1.00 98.60 193 VAL A CA 1
ATOM 1484 C C . VAL A 1 214 ? -17.033 -8.436 0.363 1.00 92.84 193 VAL A C 1
ATOM 1485 O O . VAL A 1 214 ? -17.422 -9.002 -0.659 1.00 91.72 193 VAL A O 1
ATOM 1489 N N . HIS A 1 215 ? -16.318 -9.053 1.299 1.00 89.00 194 HIS A N 1
ATOM 1490 C CA . HIS A 1 215 ? -16.011 -10.487 1.163 1.00 83.69 194 HIS A CA 1
ATOM 1491 C C . HIS A 1 215 ? -17.188 -11.359 1.595 1.00 82.01 194 HIS A C 1
ATOM 1492 O O . HIS A 1 215 ? -18.152 -10.856 2.177 1.00 84.84 194 HIS A O 1
ATOM 1499 N N . SER A 1 216 ? -17.156 -12.642 1.253 1.00 77.25 195 SER A N 1
ATOM 1500 C CA . SER A 1 216 ? -18.227 -13.532 1.676 1.00 75.78 195 SER A CA 1
ATOM 1501 C C . SER A 1 216 ? -18.357 -13.487 3.204 1.00 76.30 195 SER A C 1
ATOM 1502 O O . SER A 1 216 ? -17.423 -13.067 3.921 1.00 75.46 195 SER A O 1
ATOM 1505 N N . GLU A 1 217 ? -19.499 -13.934 3.714 1.00 76.46 196 GLU A N 1
ATOM 1506 C CA . GLU A 1 217 ? -19.600 -14.060 5.163 1.00 76.39 196 GLU A CA 1
ATOM 1507 C C . GLU A 1 217 ? -19.193 -15.456 5.643 1.00 71.03 196 GLU A C 1
ATOM 1508 O O . GLU A 1 217 ? -19.616 -16.499 5.072 1.00 68.59 196 GLU A O 1
ATOM 1514 N N . PRO A 1 218 ? -18.340 -15.479 6.687 1.00 68.56 197 PRO A N 1
ATOM 1515 C CA . PRO A 1 218 ? -17.956 -16.725 7.296 1.00 63.91 197 PRO A CA 1
ATOM 1516 C C . PRO A 1 218 ? -19.086 -17.769 7.271 1.00 62.52 197 PRO A C 1
ATOM 1517 O O . PRO A 1 218 ? -18.852 -18.921 6.884 1.00 60.01 197 PRO A O 1
ATOM 1521 N N . TYR A 1 219 ? -20.299 -17.388 7.677 1.00 63.69 198 TYR A N 1
ATOM 1522 C CA . TYR A 1 219 ? -21.409 -18.355 7.748 1.00 62.97 198 TYR A CA 1
ATOM 1523 C C . TYR A 1 219 ? -21.601 -19.121 6.435 1.00 60.13 198 TYR A C 1
ATOM 1524 O O . TYR A 1 219 ? -21.900 -20.308 6.464 1.00 57.96 198 TYR A O 1
ATOM 1533 N N . PHE A 1 220 ? -21.496 -18.434 5.298 1.00 58.45 199 PHE A N 1
ATOM 1534 C CA . PHE A 1 220 ? -22.011 -19.0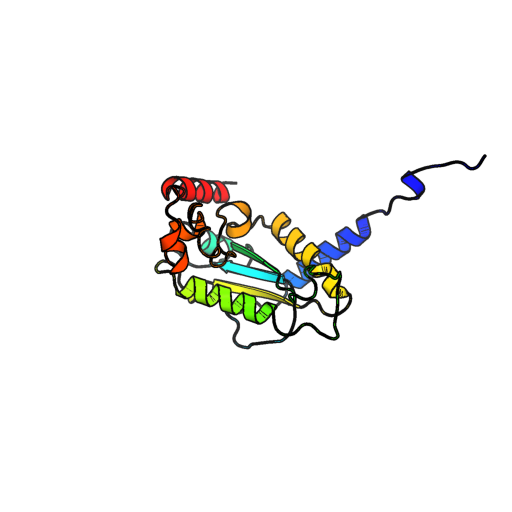48 4.054 1.00 56.37 199 PHE A CA 1
ATOM 1535 C C . PHE A 1 220 ? -20.905 -19.907 3.508 1.00 52.74 199 PHE A C 1
ATOM 1536 O O . PHE A 1 220 ? -21.193 -20.938 2.958 1.00 50.38 199 PHE A O 1
ATOM 1544 N N . ILE A 1 221 ? -19.668 -19.477 3.738 1.00 51.91 200 ILE A N 1
ATOM 1545 C CA . ILE A 1 221 ? -18.482 -20.329 3.560 1.00 49.97 200 ILE A CA 1
ATOM 1546 C C . ILE A 1 221 ? -18.600 -21.636 4.348 1.00 48.33 200 ILE A C 1
ATOM 1547 O O . ILE A 1 221 ? -18.485 -22.741 3.770 1.00 44.53 200 ILE A O 1
ATOM 1552 N N . GLU A 1 222 ? -18.920 -21.494 5.640 1.00 49.34 201 GLU A N 1
ATOM 1553 C CA . GLU A 1 222 ? -19.111 -22.647 6.507 1.00 48.03 201 GLU A CA 1
ATOM 1554 C C . GLU A 1 222 ? -20.208 -23.538 5.970 1.00 48.53 201 GLU A C 1
ATOM 1555 O O . GLU A 1 222 ? -19.987 -24.748 5.881 1.00 45.91 201 GLU A O 1
ATOM 1561 N N . GLU A 1 223 ? -21.365 -22.967 5.566 1.00 50.08 202 GLU A N 1
ATOM 1562 C CA . GLU A 1 223 ? -22.440 -23.813 5.005 1.00 51.52 202 GLU A CA 1
ATOM 1563 C C . GLU A 1 223 ? -21.978 -24.526 3.736 1.00 48.60 202 GLU A C 1
ATOM 1564 O O . GLU A 1 223 ? -22.378 -25.664 3.536 1.00 48.54 202 GLU A O 1
ATOM 1570 N N . ARG A 1 224 ? -21.187 -23.859 2.882 1.00 47.65 203 ARG A N 1
ATOM 1571 C CA . ARG A 1 224 ? -20.584 -24.517 1.676 1.00 46.89 203 ARG A CA 1
ATOM 1572 C C . ARG A 1 224 ? -19.639 -25.657 2.038 1.00 44.12 203 ARG A C 1
ATOM 1573 O O . ARG A 1 224 ? -19.673 -26.705 1.422 1.00 43.34 203 ARG A O 1
ATOM 1581 N N . ILE A 1 225 ? -18.834 -25.466 3.082 1.00 44.77 204 ILE A N 1
ATOM 1582 C CA . ILE A 1 225 ? -17.978 -26.535 3.591 1.00 43.22 204 ILE A CA 1
ATOM 1583 C C . ILE A 1 225 ? -18.837 -27.741 4.050 1.00 43.77 204 ILE A C 1
ATOM 1584 O O . ILE A 1 225 ? -18.606 -28.873 3.592 1.00 42.39 204 ILE A O 1
ATOM 1589 N N . LYS A 1 226 ? -19.860 -27.476 4.870 1.00 45.71 205 LYS A N 1
ATOM 1590 C CA . LYS A 1 226 ? -20.746 -28.515 5.433 1.00 47.00 205 LYS A CA 1
ATOM 1591 C C . LYS A 1 226 ? -21.455 -29.298 4.351 1.00 46.77 205 LYS A C 1
ATOM 1592 O O . LYS A 1 226 ? -21.667 -30.493 4.490 1.00 45.49 205 LYS A O 1
ATOM 1598 N N . GLN A 1 227 ? -21.874 -28.587 3.311 1.00 48.13 206 GLN A N 1
ATOM 1599 C CA . GLN A 1 227 ? -22.372 -29.191 2.101 1.00 50.66 206 GLN A CA 1
ATOM 1600 C C . GLN A 1 227 ? -21.347 -30.111 1.400 1.00 47.68 206 GLN A C 1
ATOM 1601 O O . GLN A 1 227 ? -21.704 -31.208 0.944 1.00 47.01 206 GLN A O 1
ATOM 1607 N N . TYR A 1 228 ? -20.119 -29.624 1.250 1.00 46.47 207 TYR A N 1
ATOM 1608 C CA . TYR A 1 228 ? -19.039 -30.425 0.647 1.00 44.95 207 TYR A CA 1
ATOM 1609 C C . TYR A 1 228 ? -19.037 -31.814 1.317 1.00 44.86 207 TYR A C 1
ATOM 1610 O O . TYR A 1 228 ? -19.144 -32.846 0.646 1.00 43.38 207 TYR A O 1
ATOM 1619 N N . PHE A 1 229 ? -19.034 -31.807 2.640 1.00 46.21 208 PHE A N 1
ATOM 1620 C CA . PHE A 1 229 ? -19.040 -33.029 3.404 1.00 48.01 208 PHE A CA 1
ATOM 1621 C C . PHE A 1 229 ? -20.344 -33.868 3.521 1.00 52.45 208 PHE A C 1
ATOM 1622 O O . PHE A 1 229 ? -20.266 -35.047 3.866 1.00 53.55 208 PHE A O 1
ATOM 1630 N N . SER A 1 230 ? -21.532 -33.330 3.292 1.00 56.71 209 SER A N 1
ATOM 1631 C CA . SER A 1 230 ? -22.664 -34.264 3.265 1.00 61.11 209 SER A CA 1
ATOM 1632 C C . SER A 1 230 ? -22.949 -34.975 1.903 1.00 62.10 209 SER A C 1
ATOM 1633 O O . SER A 1 230 ? -23.785 -35.867 1.852 1.00 64.09 209 SER A O 1
ATOM 1636 N N . LYS A 1 231 ? -22.229 -34.619 0.832 1.00 63.03 210 LYS A N 1
ATOM 1637 C CA . LYS A 1 231 ? -22.306 -35.294 -0.482 1.00 63.51 210 LYS A CA 1
ATOM 1638 C C . LYS A 1 231 ? -20.945 -35.412 -1.158 1.00 62.26 210 LYS A C 1
ATOM 1639 O O . LYS A 1 231 ? -20.102 -36.237 -0.757 1.00 62.43 210 LYS A O 1
#

B-factor: mean 42.06, std 27.23, range [2.0, 130.47]

Radius of gyration: 19.55 Å; Cα contacts (8 Å, |Δi|>4): 313; chains: 1; bounding box: 40×45×70 Å

Secondary structure (DSSP, 8-state):
-----GGGGPPP-HHHHHHHHHHHHHHHTSPPEESS-SS-----EEEEEEE-S--GGGTTHHHHTSSS----SEEEEE--TTTS-SS-SS-SS---SHHHHHHHHHHHHHHT-SS--GGGEEEEEEE--SGGGGGHHHHHHHHHHHH--HHHHTS--TT-----SS---SPPPHHHHHS---GGGGG--S-PPPHHHHHHHHHHHHH-

InterPro domains:
  IPR018575 Restriction endonuclease, type II, Eco29kI, GIY-YIG domain [PF09517] (41-207)

Foldseek 3Di:
DDDDDPVVVDDDCVVVVVVLVVVVVVQQPFDKAQQVHPDFDWAWAKKFKAFQDCLPLCPVSVVVPVPGRDAGLDMDTFWAVQCVPPPDNHDDDWTTGRPSVLRNVLLVLQVQFDRHDSRRMIMTIDGQTDVRVVCRVVNSVVSCVVRVRNQVHQFDDSNDDQPDDPQLAAAHGSVCVVTDDDPRNVRNPDDYDDPVVSSVSSVVVPVD

Sequence (208 aa):
NKKFDRSEHVYRNDSFLELIKDAVRFFSGTPVHSLPPPERFQGAGVYALYYTGHYSLYDEYSRINRLAYNLPIYVGKAVPAGWRQSRISDHETRAGSELSNRIREHGRNIAKTSNLDLCDFSCRFVIFEATGSDMISTVQAALIKIYKPLWNTVVDGFGNHTPGAGRFAQAKSDWDVIHPGREWAEKCTGVHSEPYFIEERIKQYFSK

GO terms:
  GO:0042802 identical protein binding (F, IPI)

Solvent-accessible surface area: 12447 Å² total; per-residue (Å²): 215,205,154,156,54,171,60,144,140,55,153,146,84,99,85,75,90,102,92,19,123,79,20,14,182,132,4,46,66,20,97,46,65,66,7,38,9,101,132,164,43,145,10,3,0,0,1,0,0,7,2,39,1,134,56,86,32,0,42,59,0,8,137,57,5,174,173,49,77,75,29,2,0,22,1,4,55,9,27,15,93,36,72,145,63,85,88,33,80,60,164,72,123,72,21,38,39,46,0,2,76,43,0,58,42,0,1,142,15,0,65,100,10,103,49,6,93,48,133,39,5,14,0,27,39,11,65,27,144,82,114,31,22,114,31,2,60,36,0,34,58,17,2,42,146,95,58,104,0,0,5,40,59,35,0,90,10,1,18,81,107,83,43,38,64,73,151,65,81,122,40,49,25,23,0,2,16,11,0,74,39,6,150,51,3,60,114,4,126,24,149,67,40,112,51,118,124,1,55,56,99,2,136,120,42,50,92,128